Protein AF-A0A0C2FIS7-F1 (afdb_monomer_lite)

Secondary structure (DSSP, 8-state):
---HHHHTS-HHHHHHHHHHHHHHHHHHH---TTT-B---GGGHHHHHHH-TT--BEEEEEEEETTTTEEEEEEEESS---TTT-BSS-BSPPPSSGGG--SSSSEEEETTTTEEEE--SS---SSPPPPPPPP---------SSS-HHHHHHHHHHHHHHHHHHHTT-SBPTTSSSBPPPBSS-BPPB-

Sequence (190 aa):
YVTQATVTLPKGAQLGNAMQQWYQPVTKYGLNTTDTHFTDPRLQSFANIAHYKTTAVGCHYAKCRPPDVVVIGCAYNNPYDSAKRLIYPRGYPCTTDADCTIFSPSTCNRALQLCVTTAQNPVNPNPPNPPAPPVQGGTMCQNTEMTDATRKKVRAMHNWRRSQLALGNIKNGLNNYNCPKAANMYKMNT

Structure (mmCIF, N/CA/C/O backbone):
data_AF-A0A0C2FIS7-F1
#
_entry.id   AF-A0A0C2FIS7-F1
#
loop_
_atom_site.group_PDB
_atom_site.id
_atom_site.type_symbol
_atom_site.label_atom_id
_atom_site.label_alt_id
_atom_site.label_comp_id
_atom_site.label_asym_id
_atom_site.label_entity_id
_atom_site.label_seq_id
_atom_site.pdbx_PDB_ins_code
_atom_site.Cartn_x
_atom_site.Cartn_y
_atom_site.Cartn_z
_atom_site.occupancy
_atom_site.B_iso_or_equiv
_atom_site.auth_seq_id
_atom_site.auth_comp_id
_atom_site.auth_asym_id
_atom_site.auth_atom_id
_atom_site.pdbx_PDB_model_num
ATOM 1 N N . TYR A 1 1 ? -8.076 8.442 17.400 1.00 56.81 1 TYR A N 1
ATOM 2 C CA . TYR A 1 1 ? -9.206 8.914 16.566 1.00 56.81 1 TYR A CA 1
ATOM 3 C C . TYR A 1 1 ? -10.075 9.815 17.425 1.00 56.81 1 TYR A C 1
ATOM 5 O O . TYR A 1 1 ? -10.308 9.440 18.564 1.00 56.81 1 TYR A O 1
ATOM 13 N N . VAL A 1 2 ? -10.452 11.011 16.953 1.00 54.72 2 VAL A N 1
ATOM 14 C CA . VAL A 1 2 ? -10.839 12.119 17.863 1.00 54.72 2 VAL A CA 1
ATOM 15 C C . VAL A 1 2 ? -12.308 12.552 17.754 1.00 54.72 2 VAL A C 1
ATOM 17 O O . VAL A 1 2 ? -12.748 13.357 18.563 1.00 54.72 2 VAL A O 1
ATOM 20 N N . THR A 1 3 ? -13.105 12.035 16.807 1.00 63.75 3 THR A N 1
ATOM 21 C CA . THR A 1 3 ? -14.537 12.393 16.748 1.00 63.75 3 THR A CA 1
ATOM 22 C C . THR A 1 3 ? -15.408 11.276 17.304 1.00 63.75 3 THR A C 1
ATOM 24 O O . THR A 1 3 ? -15.258 10.109 16.940 1.00 63.75 3 THR A O 1
ATOM 27 N N . GLN A 1 4 ? -16.372 11.634 18.152 1.00 62.88 4 GLN A N 1
ATOM 28 C CA . GLN A 1 4 ? -17.343 10.696 18.726 1.00 62.88 4 GLN A CA 1
ATOM 29 C C . GLN A 1 4 ? -18.102 9.922 17.629 1.00 62.88 4 GLN A C 1
ATOM 31 O O . GLN A 1 4 ? -18.365 8.731 17.771 1.00 62.88 4 GLN A O 1
ATOM 36 N N . ALA A 1 5 ? -18.315 10.558 16.469 1.00 69.31 5 ALA A N 1
ATOM 37 C CA . ALA A 1 5 ? -18.902 9.948 15.275 1.00 69.31 5 ALA A CA 1
ATOM 38 C C . ALA A 1 5 ? -18.053 8.82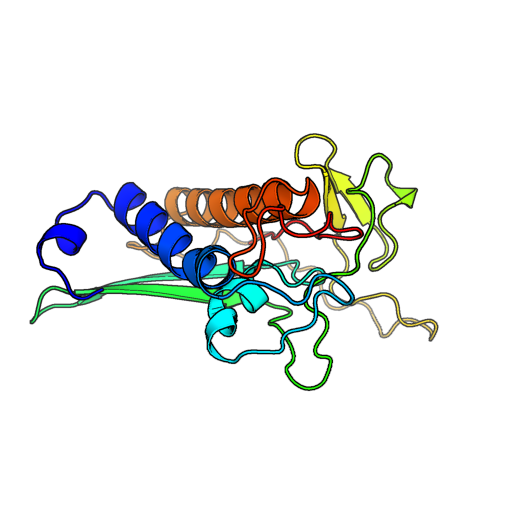7 14.638 1.00 69.31 5 ALA A C 1
ATOM 40 O O . ALA A 1 5 ? -18.613 7.931 14.015 1.00 69.31 5 ALA A O 1
ATOM 41 N N . THR A 1 6 ? -16.718 8.832 14.769 1.00 72.62 6 THR A N 1
ATOM 42 C CA . THR A 1 6 ? -15.882 7.717 14.268 1.00 72.62 6 THR A CA 1
ATOM 43 C C . THR A 1 6 ? -15.784 6.563 15.264 1.00 72.62 6 THR A C 1
ATOM 45 O O . THR A 1 6 ? -15.591 5.415 14.860 1.00 72.62 6 THR A O 1
ATOM 48 N N . VAL A 1 7 ? -15.943 6.833 16.560 1.00 79.88 7 VAL A N 1
ATOM 49 C CA . VAL A 1 7 ? -15.822 5.830 17.632 1.00 79.88 7 VAL A CA 1
ATOM 50 C C . VAL A 1 7 ? -17.007 4.859 17.659 1.00 79.88 7 VAL A C 1
ATOM 52 O O . VAL A 1 7 ? -16.829 3.686 17.989 1.00 79.88 7 VAL A O 1
ATOM 55 N N . THR A 1 8 ? -18.189 5.304 17.235 1.00 84.25 8 THR A N 1
ATOM 56 C CA . THR A 1 8 ? -19.410 4.481 17.172 1.00 84.25 8 THR A CA 1
ATOM 57 C C . THR A 1 8 ? -19.500 3.600 15.923 1.00 84.25 8 THR A C 1
ATOM 59 O O . THR A 1 8 ? -20.329 2.692 15.871 1.00 84.25 8 THR A O 1
ATOM 62 N N . LEU A 1 9 ? -18.644 3.820 14.919 1.00 88.12 9 LEU A N 1
ATOM 63 C CA . LEU A 1 9 ? -18.641 3.023 13.691 1.00 88.12 9 LEU A CA 1
ATOM 64 C C . LEU A 1 9 ? -18.294 1.544 13.960 1.00 88.12 9 LEU A C 1
ATOM 66 O O . LEU A 1 9 ? -17.461 1.244 14.821 1.00 88.12 9 LEU A O 1
ATOM 70 N N . PRO A 1 10 ? -18.816 0.600 13.152 1.00 91.19 10 PRO A N 1
ATOM 71 C CA . PRO A 1 10 ? -18.345 -0.780 13.176 1.00 91.19 10 PRO A CA 1
ATOM 72 C C . PRO A 1 10 ? -16.825 -0.850 12.962 1.00 91.19 10 PRO A C 1
ATOM 74 O O . PRO A 1 10 ? -16.282 -0.131 12.121 1.00 91.19 10 PRO A O 1
ATOM 77 N N . LYS A 1 11 ? -16.131 -1.768 13.652 1.00 89.38 11 LYS A N 1
ATOM 78 C CA . LYS A 1 11 ? -14.658 -1.927 13.587 1.00 89.38 11 LYS A CA 1
ATOM 79 C C . LYS A 1 11 ? -14.123 -1.937 12.150 1.00 89.38 11 LYS A C 1
ATOM 81 O O . LYS A 1 11 ? -13.143 -1.270 11.839 1.00 89.38 11 LYS A O 1
ATOM 86 N N . GLY A 1 12 ? -14.806 -2.630 11.236 1.00 90.81 12 GLY A N 1
ATOM 87 C CA . GLY A 1 12 ? -14.439 -2.653 9.818 1.00 90.81 12 GLY A CA 1
ATOM 88 C C . GLY A 1 12 ? -14.445 -1.275 9.141 1.00 90.81 12 GLY A C 1
ATOM 89 O O . GLY A 1 12 ? -13.553 -0.999 8.343 1.00 90.81 12 GLY A O 1
ATOM 90 N N . ALA A 1 13 ? -15.412 -0.418 9.469 1.00 91.88 13 ALA A N 1
ATOM 91 C CA . ALA A 1 13 ? -15.494 0.949 8.961 1.00 91.88 13 ALA A CA 1
ATOM 92 C C . ALA A 1 13 ? -14.437 1.857 9.606 1.00 91.88 13 ALA A C 1
ATOM 94 O O . ALA A 1 13 ? -13.848 2.682 8.915 1.00 91.88 13 ALA A O 1
ATOM 95 N N . GLN A 1 14 ? -14.115 1.652 10.886 1.00 92.75 14 GLN A N 1
ATOM 96 C CA . GLN A 1 14 ? -13.022 2.367 11.559 1.00 92.75 14 GLN A CA 1
ATOM 97 C C . GLN A 1 14 ? -11.671 2.078 10.908 1.00 92.75 14 GLN A C 1
ATOM 99 O O . GLN A 1 14 ? -10.921 3.004 10.609 1.00 92.75 14 GLN A O 1
ATOM 104 N N . LEU A 1 15 ? -11.391 0.808 10.606 1.00 93.38 15 LEU A N 1
ATOM 105 C CA . LEU A 1 15 ? -10.191 0.419 9.865 1.00 93.38 15 LEU A CA 1
ATOM 106 C C . LEU A 1 15 ? -10.183 1.004 8.443 1.00 93.38 15 LEU A C 1
ATOM 108 O O . LEU A 1 15 ? -9.149 1.459 7.965 1.00 93.38 15 LEU A O 1
ATOM 112 N N . GLY A 1 16 ? -11.333 1.030 7.763 1.00 93.62 16 GLY A N 1
ATOM 113 C CA . GLY A 1 16 ? -11.454 1.668 6.450 1.00 93.62 16 GLY A CA 1
ATOM 114 C C . GLY A 1 16 ? -11.193 3.176 6.497 1.00 93.62 16 GLY A C 1
ATOM 115 O O . GLY A 1 16 ? -10.560 3.724 5.594 1.00 93.62 16 GLY A O 1
ATOM 116 N N . ASN A 1 17 ? -11.640 3.850 7.556 1.00 93.00 17 ASN A N 1
ATOM 117 C CA . ASN A 1 17 ? -11.401 5.274 7.780 1.00 93.00 17 ASN A CA 1
ATOM 118 C C . ASN A 1 17 ? -9.917 5.539 8.095 1.00 93.00 17 ASN A C 1
ATOM 120 O O . ASN A 1 17 ? -9.309 6.421 7.494 1.00 93.00 17 ASN A O 1
ATOM 124 N N . ALA A 1 18 ? -9.302 4.700 8.935 1.00 93.88 18 ALA A N 1
ATOM 125 C CA . ALA A 1 18 ? -7.866 4.711 9.213 1.00 93.88 18 ALA A CA 1
ATOM 126 C C . ALA A 1 18 ? -7.026 4.649 7.933 1.00 93.88 18 ALA A C 1
ATOM 128 O O . ALA A 1 18 ? -6.187 5.514 7.691 1.00 93.88 18 ALA A O 1
ATOM 129 N N . MET A 1 19 ? -7.315 3.670 7.073 1.00 95.19 19 MET A N 1
ATOM 130 C CA . MET A 1 19 ? -6.610 3.488 5.805 1.00 95.19 19 MET A CA 1
ATOM 131 C C . MET A 1 19 ? -6.757 4.684 4.866 1.00 95.19 19 MET A C 1
ATOM 133 O O . MET A 1 19 ? -5.812 5.018 4.155 1.00 95.19 19 MET A O 1
ATOM 137 N N . GLN A 1 20 ? -7.928 5.327 4.841 1.00 94.19 20 GLN A N 1
ATOM 138 C CA . GLN A 1 20 ? -8.139 6.549 4.064 1.00 94.19 20 GLN A CA 1
ATOM 139 C C . GLN A 1 20 ? -7.301 7.705 4.607 1.00 94.19 20 GLN A C 1
ATOM 141 O O . GLN A 1 20 ? -6.599 8.344 3.829 1.00 94.19 20 GLN A O 1
ATOM 146 N N . GLN A 1 21 ? -7.310 7.927 5.923 1.00 94.06 21 GLN A N 1
ATOM 147 C CA . GLN A 1 21 ? -6.527 8.986 6.562 1.00 94.06 21 GLN A CA 1
ATOM 148 C C . GLN A 1 21 ? -5.024 8.800 6.340 1.00 94.06 21 GLN A C 1
ATOM 150 O O . GLN A 1 21 ? -4.337 9.754 5.994 1.00 94.06 21 GLN A O 1
ATOM 155 N N . TRP A 1 22 ? -4.504 7.575 6.458 1.00 95.88 22 TRP A N 1
ATOM 156 C CA . TRP A 1 22 ? -3.080 7.316 6.232 1.00 95.88 22 TRP A CA 1
ATOM 157 C C . TRP A 1 22 ? -2.649 7.500 4.774 1.00 95.88 22 TRP A C 1
ATOM 159 O O . TRP A 1 22 ? -1.493 7.849 4.535 1.00 95.88 22 TRP A O 1
ATOM 169 N N . TYR A 1 23 ? -3.556 7.307 3.809 1.00 95.06 23 TYR A N 1
ATOM 170 C CA . TYR A 1 23 ? -3.293 7.578 2.390 1.00 95.06 23 TYR A CA 1
ATOM 171 C C . TYR A 1 23 ? -3.514 9.040 2.001 1.00 95.06 23 TYR A C 1
ATOM 173 O O . TYR A 1 23 ? -2.879 9.516 1.064 1.00 95.06 23 TYR A O 1
ATOM 181 N N . GLN A 1 24 ? -4.385 9.762 2.708 1.00 95.75 24 GLN A N 1
ATOM 182 C CA . GLN A 1 24 ? -4.795 11.125 2.372 1.00 95.75 24 GLN A CA 1
ATOM 183 C C . GLN A 1 24 ? -3.630 12.086 2.071 1.00 95.75 24 GLN A C 1
ATOM 185 O O . GLN A 1 24 ? -3.775 12.868 1.125 1.00 95.75 24 GLN A O 1
ATOM 190 N N . PRO A 1 25 ? -2.472 12.042 2.769 1.00 96.19 25 PRO A N 1
ATOM 191 C CA . PRO A 1 25 ? -1.368 12.945 2.472 1.00 96.19 25 PRO A CA 1
ATOM 192 C C . PRO A 1 25 ? -0.929 12.949 1.010 1.00 96.19 25 PRO A C 1
ATOM 194 O O . PRO A 1 25 ? -0.710 14.025 0.464 1.00 96.19 25 PRO A O 1
ATOM 197 N N . VAL A 1 26 ? -0.885 11.793 0.337 1.00 96.19 26 VAL A N 1
ATOM 198 C CA . VAL A 1 26 ? -0.473 11.736 -1.076 1.00 96.19 26 VAL A CA 1
ATOM 199 C C . VAL A 1 26 ? -1.477 12.431 -1.992 1.00 96.19 26 VAL A C 1
ATOM 201 O O . VAL A 1 26 ? -1.100 13.089 -2.954 1.00 96.19 26 VAL A O 1
ATOM 204 N N . THR A 1 27 ? -2.763 12.351 -1.658 1.00 96.00 27 THR A N 1
ATOM 205 C CA . THR A 1 27 ? -3.836 12.980 -2.441 1.00 96.00 27 THR A CA 1
ATOM 206 C C . THR A 1 27 ? -3.982 14.476 -2.168 1.00 96.00 27 THR A C 1
ATOM 208 O O . THR A 1 27 ? -4.581 15.179 -2.975 1.00 96.00 27 THR A O 1
ATOM 211 N N . LYS A 1 28 ? -3.448 14.960 -1.037 1.00 96.00 28 LYS A N 1
ATOM 212 C CA . LYS A 1 28 ? -3.538 16.361 -0.602 1.00 96.00 28 LYS A CA 1
ATOM 213 C C . LYS A 1 28 ? -2.270 17.156 -0.907 1.00 96.00 28 LYS A C 1
ATOM 215 O O . LYS A 1 28 ? -2.366 18.275 -1.385 1.00 96.00 28 LYS A O 1
ATOM 220 N N . TYR A 1 29 ? -1.107 16.590 -0.597 1.00 94.75 29 TYR A N 1
ATOM 221 C CA . TYR A 1 29 ? 0.195 17.253 -0.714 1.00 94.75 29 TYR A CA 1
ATOM 222 C C . TYR A 1 29 ? 1.037 16.727 -1.867 1.00 94.75 29 TYR A C 1
ATOM 224 O O . TYR A 1 29 ? 1.994 17.394 -2.226 1.00 94.75 29 TYR A O 1
ATOM 232 N N . GLY A 1 30 ? 0.688 15.561 -2.421 1.00 92.88 30 GLY A N 1
ATOM 233 C CA . GLY A 1 30 ? 1.328 14.980 -3.597 1.00 92.88 30 GLY A CA 1
ATOM 234 C C . GLY A 1 30 ? 2.741 14.439 -3.410 1.00 92.88 30 GLY A C 1
ATOM 235 O O . GLY A 1 30 ? 3.354 14.560 -2.357 1.00 92.88 30 GLY A O 1
ATOM 236 N N . LEU A 1 31 ? 3.238 13.798 -4.469 1.00 90.69 31 LEU A N 1
ATOM 237 C CA . LEU A 1 31 ? 4.628 13.353 -4.606 1.00 90.69 31 LEU A CA 1
ATOM 238 C C . LEU A 1 31 ? 5.301 14.120 -5.728 1.00 90.69 31 LEU A C 1
ATOM 240 O O . LEU A 1 31 ? 4.676 14.343 -6.773 1.00 90.69 31 LEU A O 1
ATOM 244 N N . ASN A 1 32 ? 6.593 14.403 -5.564 1.00 83.75 32 ASN A N 1
ATOM 245 C CA . ASN A 1 32 ? 7.421 14.718 -6.716 1.00 83.75 32 ASN A CA 1
ATOM 246 C C . ASN A 1 32 ? 7.366 13.527 -7.684 1.00 83.75 32 ASN A C 1
ATOM 248 O O . ASN A 1 32 ? 7.739 12.400 -7.351 1.00 83.75 32 ASN A O 1
ATOM 252 N N . THR A 1 33 ? 6.828 13.766 -8.877 1.00 75.69 33 THR A N 1
ATOM 253 C CA . THR A 1 33 ? 6.599 12.707 -9.857 1.00 75.69 33 THR A CA 1
ATOM 254 C C . THR A 1 33 ? 7.881 12.233 -10.505 1.00 75.69 33 THR A C 1
ATOM 256 O O . THR A 1 33 ? 7.889 11.113 -10.997 1.00 75.69 33 THR A O 1
ATOM 259 N N . THR A 1 34 ? 8.941 13.045 -10.527 1.00 77.25 34 THR A N 1
ATOM 260 C CA . THR A 1 34 ? 10.193 12.716 -11.216 1.00 77.25 34 THR A CA 1
ATOM 261 C C . THR A 1 34 ? 10.868 11.521 -10.564 1.00 77.25 34 THR A C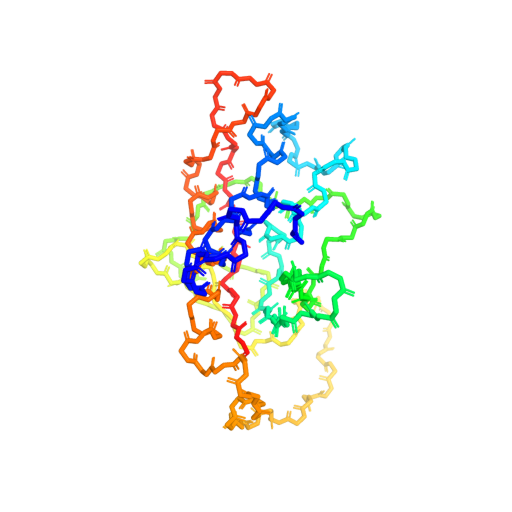 1
ATOM 263 O O . THR A 1 34 ? 11.211 10.569 -11.262 1.00 77.25 34 THR A O 1
ATOM 266 N N . ASP A 1 35 ? 10.961 11.526 -9.237 1.00 79.88 35 ASP A N 1
ATOM 267 C CA . ASP A 1 35 ? 11.787 10.589 -8.487 1.00 79.88 35 ASP A CA 1
ATOM 268 C C . ASP A 1 35 ? 10.989 9.760 -7.462 1.00 79.88 35 ASP A C 1
ATOM 270 O O . ASP A 1 35 ? 11.510 8.772 -6.952 1.00 79.88 35 ASP A O 1
ATOM 274 N N . THR A 1 36 ? 9.723 10.096 -7.172 1.00 90.06 36 THR A N 1
ATOM 275 C CA . THR A 1 36 ? 8.871 9.421 -6.166 1.00 90.06 36 THR A CA 1
ATOM 276 C C . THR A 1 36 ? 9.524 9.322 -4.781 1.00 90.06 36 THR A C 1
ATOM 278 O O . THR A 1 36 ? 9.233 8.417 -3.989 1.00 90.06 36 THR A O 1
ATOM 281 N N . HIS A 1 37 ? 10.422 10.263 -4.485 1.00 89.75 37 HIS A N 1
ATOM 282 C CA . HIS A 1 37 ? 11.069 10.356 -3.192 1.00 89.75 37 HIS A CA 1
ATOM 283 C C . HIS A 1 37 ? 10.148 11.041 -2.183 1.00 89.75 37 HIS A C 1
ATOM 285 O O . HIS A 1 37 ? 9.268 11.842 -2.497 1.00 89.75 37 HIS A O 1
ATOM 291 N N . PHE A 1 38 ? 10.373 10.722 -0.924 1.00 88.88 38 PHE A N 1
ATOM 292 C CA . PHE A 1 38 ? 9.805 11.406 0.210 1.00 88.88 38 PHE A CA 1
ATOM 293 C C . PHE A 1 38 ? 10.497 12.756 0.379 1.00 88.88 38 PHE A C 1
ATOM 295 O O . PHE A 1 38 ? 11.664 12.859 0.765 1.00 88.88 38 PHE A O 1
ATOM 302 N N . THR A 1 39 ? 9.756 13.804 0.059 1.00 86.56 39 THR A N 1
ATOM 303 C CA . THR A 1 39 ? 10.225 15.191 0.108 1.00 86.56 39 THR A CA 1
ATOM 304 C C . THR A 1 39 ? 9.525 16.007 1.188 1.00 86.56 39 THR A C 1
ATOM 306 O O . THR A 1 39 ? 9.913 17.143 1.432 1.00 86.56 39 THR A O 1
ATOM 309 N N . ASP A 1 40 ? 8.499 15.445 1.828 1.00 90.25 40 ASP A N 1
ATOM 310 C CA . ASP A 1 40 ? 7.608 16.151 2.742 1.00 90.25 40 ASP A CA 1
ATOM 311 C C . ASP A 1 40 ? 7.258 15.257 3.948 1.00 90.25 40 ASP A C 1
ATOM 313 O O . ASP A 1 40 ? 6.660 14.192 3.756 1.00 90.25 40 ASP A O 1
ATOM 317 N N . PRO A 1 41 ? 7.572 15.681 5.189 1.00 91.12 41 PRO A N 1
ATOM 318 C CA . PRO A 1 41 ? 7.248 14.945 6.412 1.00 91.12 41 PRO A CA 1
ATOM 319 C C . PRO A 1 41 ? 5.778 14.529 6.532 1.00 91.12 41 PRO A C 1
ATOM 321 O O . PRO A 1 41 ? 5.464 13.483 7.100 1.00 91.12 41 PRO A O 1
ATOM 324 N N . ARG A 1 42 ? 4.855 15.304 5.952 1.00 93.00 42 ARG A N 1
ATOM 325 C CA . ARG A 1 42 ? 3.412 15.028 5.992 1.00 93.00 42 ARG A CA 1
ATOM 326 C C . ARG A 1 42 ? 3.040 13.742 5.256 1.00 93.00 42 ARG A C 1
ATOM 328 O O . ARG A 1 42 ? 1.973 13.192 5.507 1.00 93.00 42 ARG A O 1
ATOM 335 N N . LEU A 1 43 ? 3.908 13.238 4.380 1.00 93.19 43 LEU A N 1
ATOM 336 C CA . LEU A 1 43 ? 3.699 12.010 3.613 1.00 93.19 43 LEU A CA 1
ATOM 337 C C . LEU A 1 43 ? 4.045 10.734 4.389 1.00 93.19 43 LEU A C 1
ATOM 339 O O . LEU A 1 43 ? 3.928 9.651 3.823 1.00 93.19 43 LEU A O 1
ATOM 343 N N . GLN A 1 44 ? 4.484 10.815 5.649 1.00 92.94 44 GLN A N 1
ATOM 344 C CA . GLN A 1 44 ? 5.099 9.680 6.350 1.00 92.94 44 GLN A CA 1
ATOM 345 C C . GLN A 1 44 ? 4.179 8.458 6.441 1.00 92.94 44 GLN A C 1
ATOM 347 O O . GLN A 1 44 ? 4.613 7.331 6.197 1.00 92.94 44 GLN A O 1
ATOM 352 N N . SER A 1 45 ? 2.893 8.669 6.731 1.00 94.81 45 SER A N 1
ATOM 353 C CA . SER A 1 45 ? 1.910 7.582 6.787 1.00 94.81 45 SER A CA 1
ATOM 354 C C . SER A 1 45 ? 1.740 6.892 5.432 1.00 94.81 45 SER A C 1
ATOM 356 O O . SER A 1 45 ? 1.696 5.665 5.370 1.00 94.81 45 SER A O 1
ATOM 358 N N . PHE A 1 46 ? 1.711 7.669 4.346 1.00 96.06 46 PHE A N 1
ATOM 359 C CA . PHE A 1 46 ? 1.651 7.143 2.987 1.00 96.06 46 PHE A CA 1
ATOM 360 C C . PHE A 1 46 ? 2.941 6.399 2.637 1.00 96.06 46 PHE A C 1
ATOM 362 O O . PHE A 1 46 ? 2.873 5.274 2.152 1.00 96.06 46 PHE A O 1
ATOM 369 N N . ALA A 1 47 ? 4.103 6.990 2.923 1.00 95.56 47 ALA A N 1
ATOM 370 C CA . ALA A 1 47 ? 5.406 6.417 2.611 1.00 95.56 47 ALA A CA 1
ATOM 371 C C . ALA A 1 47 ? 5.593 5.047 3.271 1.00 95.56 47 ALA A C 1
ATOM 373 O O . ALA A 1 47 ? 6.019 4.108 2.609 1.00 95.56 47 ALA A O 1
ATOM 374 N N . ASN A 1 48 ? 5.180 4.890 4.531 1.00 95.25 48 ASN A N 1
ATOM 375 C CA . ASN A 1 48 ? 5.229 3.603 5.224 1.00 95.25 48 ASN A CA 1
ATOM 376 C C . ASN A 1 48 ? 4.360 2.524 4.555 1.00 95.25 48 ASN A C 1
ATOM 378 O O . ASN A 1 48 ? 4.804 1.384 4.409 1.00 95.25 48 ASN A O 1
ATOM 382 N N . ILE A 1 49 ? 3.149 2.870 4.100 1.00 96.69 49 ILE A N 1
ATOM 383 C CA . ILE A 1 49 ? 2.284 1.906 3.402 1.00 96.69 49 ILE A CA 1
ATOM 384 C C . ILE A 1 49 ? 2.773 1.640 1.974 1.00 96.69 49 ILE A C 1
ATOM 386 O O . ILE A 1 49 ? 2.632 0.525 1.478 1.00 96.69 49 ILE A O 1
ATOM 390 N N . ALA A 1 50 ? 3.333 2.643 1.301 1.00 96.88 50 ALA A N 1
ATOM 391 C CA . ALA A 1 50 ? 3.753 2.589 -0.095 1.00 96.88 50 ALA A CA 1
ATOM 392 C C . ALA A 1 50 ? 5.188 2.080 -0.292 1.00 96.88 50 ALA A C 1
ATOM 394 O O . ALA A 1 50 ? 5.582 1.841 -1.429 1.00 96.88 50 ALA A O 1
ATOM 395 N N . HIS A 1 51 ? 5.971 1.899 0.775 1.00 96.19 51 HIS A N 1
ATOM 396 C CA . HIS A 1 51 ? 7.377 1.541 0.638 1.00 96.19 51 HIS A CA 1
ATOM 397 C C . HIS A 1 51 ? 7.545 0.179 -0.054 1.00 96.19 51 HIS A C 1
ATOM 399 O O . HIS A 1 51 ? 7.044 -0.851 0.411 1.00 96.19 51 HIS A O 1
ATOM 405 N N . TYR A 1 52 ? 8.210 0.167 -1.209 1.00 95.19 52 TYR A N 1
ATOM 406 C CA . TYR A 1 52 ? 8.203 -0.978 -2.129 1.00 95.19 52 TYR A CA 1
ATOM 407 C C . TYR A 1 52 ? 8.775 -2.267 -1.523 1.00 95.19 52 TYR A C 1
ATOM 409 O O . TYR A 1 52 ? 8.257 -3.346 -1.803 1.00 95.19 52 TYR A O 1
ATOM 417 N N . LYS A 1 53 ? 9.762 -2.149 -0.625 1.00 93.69 53 LYS A N 1
ATOM 418 C CA . LYS A 1 53 ? 10.427 -3.268 0.069 1.00 93.69 53 LYS A CA 1
ATOM 419 C C . LYS A 1 53 ? 9.657 -3.836 1.261 1.00 93.69 53 LYS A C 1
ATOM 421 O O . LYS A 1 53 ? 10.077 -4.841 1.826 1.00 93.69 53 LYS A O 1
ATOM 426 N N . THR A 1 54 ? 8.556 -3.215 1.674 1.00 93.88 54 THR A N 1
ATOM 427 C CA . THR A 1 54 ? 7.768 -3.715 2.805 1.00 93.88 54 THR A CA 1
ATOM 428 C C . THR A 1 54 ? 7.050 -5.008 2.444 1.00 93.88 54 THR A C 1
ATOM 430 O O . THR A 1 54 ? 6.201 -5.025 1.552 1.00 93.88 54 THR A O 1
ATOM 433 N N . THR A 1 55 ? 7.364 -6.081 3.170 1.00 94.31 55 THR A N 1
ATOM 434 C CA . THR A 1 55 ? 6.831 -7.434 2.941 1.00 94.31 55 THR A CA 1
ATOM 435 C C . THR A 1 55 ? 6.000 -7.952 4.110 1.00 94.31 55 THR A C 1
ATOM 437 O O . THR A 1 55 ? 5.329 -8.970 3.961 1.00 94.31 55 THR A O 1
ATOM 440 N N . ALA A 1 56 ? 5.960 -7.248 5.245 1.00 92.50 56 ALA A N 1
ATOM 441 C CA . ALA A 1 56 ? 5.105 -7.595 6.376 1.00 92.50 56 ALA A CA 1
ATOM 442 C C . ALA A 1 56 ? 4.488 -6.360 7.043 1.00 92.50 56 ALA A C 1
ATOM 444 O O . ALA A 1 56 ? 5.113 -5.297 7.120 1.00 92.50 56 ALA A O 1
ATOM 445 N N . VAL A 1 57 ? 3.257 -6.523 7.533 1.00 93.19 57 VAL A N 1
ATOM 446 C CA . VAL A 1 57 ? 2.524 -5.518 8.309 1.00 93.19 57 VAL A CA 1
ATOM 447 C C . VAL A 1 57 ? 1.867 -6.158 9.529 1.00 93.19 57 VAL A C 1
ATOM 449 O O . VAL A 1 57 ? 1.145 -7.149 9.420 1.00 93.19 57 VAL A O 1
ATOM 452 N N . GLY A 1 58 ? 2.080 -5.553 10.695 1.00 91.50 58 GLY A N 1
ATOM 453 C CA . GLY A 1 58 ? 1.427 -5.920 11.948 1.00 91.50 58 GLY A CA 1
ATOM 454 C C . GLY A 1 58 ? 0.642 -4.735 12.488 1.00 91.50 58 GLY A C 1
ATOM 455 O O . GLY A 1 58 ? 1.182 -3.639 12.576 1.00 91.50 58 GLY A O 1
ATOM 456 N N . CYS A 1 59 ? -0.625 -4.932 12.850 1.00 91.94 59 CYS A N 1
ATOM 457 C CA . CYS A 1 59 ? -1.466 -3.848 13.355 1.00 91.94 59 CYS A CA 1
ATOM 458 C C . CYS A 1 59 ? -2.040 -4.156 14.736 1.00 91.94 59 CYS A C 1
ATOM 460 O O . CYS A 1 59 ? -2.273 -5.313 15.094 1.00 91.94 59 CYS A O 1
ATOM 462 N N . HIS A 1 60 ? -2.321 -3.089 15.473 1.00 90.81 60 HIS A N 1
ATOM 463 C CA . HIS A 1 60 ? -2.975 -3.080 16.768 1.00 90.81 60 HIS A CA 1
ATOM 464 C C . HIS A 1 60 ? -4.267 -2.257 16.700 1.00 90.81 60 HIS A C 1
ATOM 466 O O . HIS A 1 60 ? -4.365 -1.294 15.936 1.00 90.81 60 HIS A O 1
ATOM 472 N N . TYR A 1 61 ? -5.258 -2.657 17.491 1.00 90.50 61 TYR A N 1
ATOM 473 C CA . TYR A 1 61 ? -6.533 -1.968 17.649 1.00 90.50 61 TYR A CA 1
ATOM 474 C C . TYR A 1 61 ? -6.888 -1.979 19.132 1.00 90.50 61 TYR A C 1
ATOM 476 O O . TYR A 1 61 ? -6.910 -3.048 19.740 1.00 90.50 61 TYR A O 1
ATOM 484 N N . ALA A 1 62 ? -7.209 -0.811 19.679 1.00 88.12 62 ALA A N 1
ATOM 485 C CA . ALA A 1 62 ? -7.685 -0.660 21.045 1.00 88.12 62 ALA A CA 1
ATOM 486 C C . ALA A 1 62 ? -8.848 0.334 21.109 1.00 88.12 62 ALA A C 1
ATOM 488 O O . ALA A 1 62 ? -8.865 1.340 20.395 1.00 88.12 62 ALA A O 1
ATOM 489 N N . LYS A 1 63 ? -9.804 0.051 21.998 1.00 85.94 63 LYS A N 1
ATOM 490 C CA . LYS A 1 63 ? -10.786 1.020 22.494 1.00 85.94 63 LYS A CA 1
ATOM 491 C C . LYS A 1 63 ? -10.337 1.450 23.886 1.00 85.94 63 LYS A C 1
ATOM 493 O O . LYS A 1 63 ? -10.260 0.608 24.775 1.00 85.94 63 LYS A O 1
ATOM 498 N N . CYS A 1 64 ? -10.044 2.728 24.070 1.00 84.12 64 CYS A N 1
ATOM 499 C CA . CYS A 1 64 ? -9.647 3.289 25.358 1.00 84.12 64 CYS A CA 1
ATOM 500 C C . CYS A 1 64 ? -10.825 4.062 25.961 1.00 84.12 64 CYS A C 1
ATOM 502 O O . CYS A 1 64 ? -11.589 4.676 25.216 1.00 84.12 64 CYS A O 1
ATOM 504 N N . ARG A 1 65 ? -10.959 4.033 27.292 1.00 81.06 65 ARG A N 1
ATOM 505 C CA . ARG A 1 65 ? -11.981 4.765 28.056 1.00 81.06 65 ARG A CA 1
ATOM 506 C C . ARG A 1 65 ? -11.367 5.376 29.325 1.00 81.06 65 ARG A C 1
ATOM 508 O O . ARG A 1 65 ? -10.552 4.684 29.934 1.00 81.06 65 ARG A O 1
ATOM 515 N N . PRO A 1 66 ? -11.852 6.530 29.828 1.00 77.50 66 PRO A N 1
ATOM 516 C CA . PRO A 1 66 ? -12.354 7.725 29.134 1.00 77.50 66 PRO A CA 1
ATOM 517 C C . PRO A 1 66 ? -11.218 8.722 28.775 1.00 77.50 66 PRO A C 1
ATOM 519 O O . PRO A 1 66 ? -10.223 8.774 29.498 1.00 77.50 66 PRO A O 1
ATOM 522 N N . PRO A 1 67 ? -11.371 9.558 27.720 1.00 69.94 67 PRO A N 1
ATOM 523 C CA . PRO A 1 67 ? -12.514 9.605 26.803 1.00 69.94 67 PRO A CA 1
ATOM 524 C C . PRO A 1 67 ? -12.547 8.388 25.870 1.00 69.94 67 PRO A C 1
ATOM 526 O O . PRO A 1 67 ? -11.514 7.768 25.621 1.00 69.94 67 PRO A O 1
ATOM 529 N N . ASP A 1 68 ? -13.738 8.046 25.367 1.00 81.75 68 ASP A N 1
ATOM 530 C CA . ASP A 1 68 ? -13.920 6.961 24.398 1.00 81.75 68 ASP A CA 1
ATOM 531 C C . ASP A 1 68 ? -13.139 7.284 23.117 1.00 81.75 68 ASP A C 1
ATOM 533 O O . ASP A 1 68 ? -13.567 8.085 22.284 1.00 81.75 68 ASP A O 1
ATOM 537 N N . VAL A 1 69 ? -11.977 6.657 22.954 1.00 84.62 69 VAL A N 1
ATOM 538 C CA . VAL A 1 69 ? -11.139 6.797 21.764 1.00 84.62 69 VAL A CA 1
ATOM 539 C C . VAL A 1 69 ? -10.814 5.432 21.198 1.00 84.62 69 VAL A C 1
ATOM 541 O O . VAL A 1 69 ? -10.532 4.473 21.911 1.00 84.62 69 VAL A O 1
ATOM 544 N N . VAL A 1 70 ? -10.818 5.348 19.874 1.00 88.12 70 VAL A N 1
ATOM 545 C CA . VAL A 1 70 ? -10.214 4.217 19.174 1.00 88.12 70 VAL A CA 1
ATOM 546 C C . VAL A 1 70 ? -8.769 4.586 18.870 1.00 88.12 70 VAL A C 1
ATOM 548 O O . VAL A 1 70 ? -8.480 5.742 18.533 1.00 88.12 70 VAL A O 1
ATOM 551 N N . VAL A 1 71 ? -7.867 3.617 18.980 1.00 88.50 71 VAL A N 1
ATOM 552 C CA . VAL A 1 71 ? -6.469 3.704 18.556 1.00 88.50 71 VAL A CA 1
ATOM 553 C C . VAL A 1 71 ? -6.197 2.547 17.607 1.00 88.50 71 VAL A C 1
ATOM 555 O O . VAL A 1 71 ? -6.468 1.391 17.923 1.00 88.50 71 VAL A O 1
ATOM 558 N N . ILE A 1 72 ? -5.684 2.874 16.424 1.00 91.88 72 ILE A N 1
ATOM 559 C CA . ILE A 1 72 ? -5.297 1.908 15.397 1.00 91.88 72 ILE A CA 1
ATOM 560 C C . ILE A 1 72 ? -3.885 2.288 14.982 1.00 91.88 72 ILE A C 1
ATOM 562 O O . ILE A 1 72 ? -3.646 3.432 14.598 1.00 91.88 72 ILE A O 1
ATOM 566 N N . GLY A 1 73 ? -2.961 1.344 15.081 1.00 92.00 73 GLY A N 1
ATOM 567 C CA . GLY A 1 73 ? -1.567 1.538 14.697 1.00 92.00 73 GLY A CA 1
ATOM 568 C C . GLY A 1 73 ? -1.077 0.347 13.898 1.00 92.00 73 GLY A C 1
ATOM 569 O O . GLY A 1 73 ? -1.481 -0.779 14.177 1.00 92.00 73 GLY A O 1
ATOM 570 N N . CYS A 1 74 ? -0.222 0.589 12.910 1.00 93.75 74 CYS A N 1
ATOM 571 C CA . CYS A 1 74 ? 0.425 -0.459 12.132 1.00 93.75 74 CYS A CA 1
ATOM 572 C C . CYS A 1 74 ? 1.936 -0.231 12.109 1.00 93.75 74 CYS A C 1
ATOM 574 O O . CYS A 1 74 ? 2.399 0.900 11.969 1.00 93.75 74 CYS A O 1
ATOM 576 N N . ALA A 1 75 ? 2.678 -1.322 12.234 1.00 92.94 75 ALA A N 1
ATOM 577 C CA . ALA A 1 75 ? 4.119 -1.400 12.095 1.00 92.94 75 ALA A CA 1
ATOM 578 C C . ALA A 1 75 ? 4.472 -2.243 10.865 1.00 92.94 75 ALA A C 1
ATOM 580 O O . ALA A 1 75 ? 3.708 -3.115 10.439 1.00 92.94 75 ALA A O 1
ATOM 581 N N . TYR A 1 76 ? 5.644 -1.972 10.3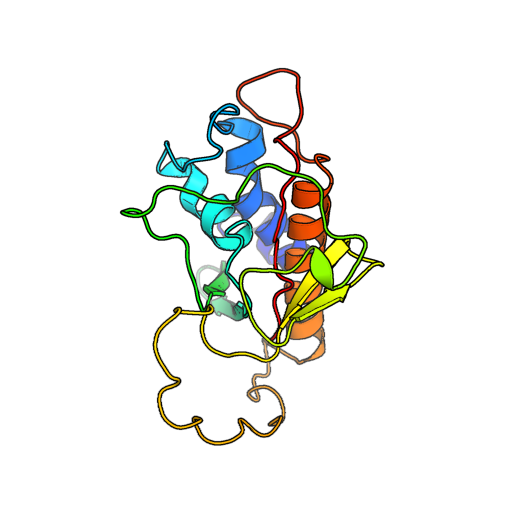06 1.00 92.31 76 TYR A N 1
ATOM 582 C CA . TYR A 1 76 ? 6.114 -2.518 9.037 1.00 92.31 76 TYR A CA 1
ATOM 583 C C . TYR A 1 76 ? 7.521 -3.074 9.231 1.00 92.31 76 TYR A C 1
ATOM 585 O O . TYR A 1 76 ? 8.297 -2.489 9.981 1.00 92.31 76 TYR A O 1
ATOM 593 N N . ASN A 1 77 ? 7.865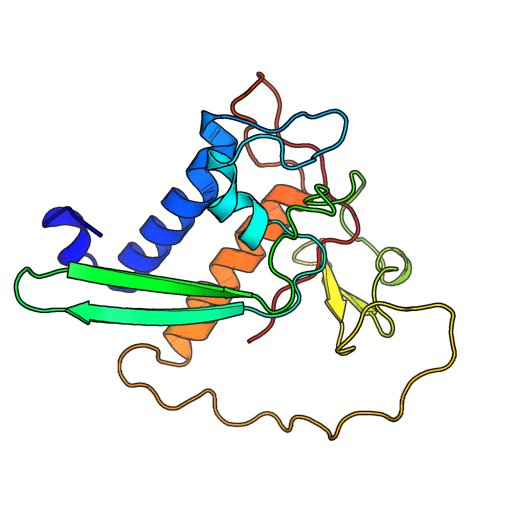 -4.177 8.564 1.00 89.25 77 ASN A N 1
ATOM 594 C CA . ASN A 1 77 ? 9.202 -4.776 8.700 1.00 89.25 77 ASN A CA 1
ATOM 595 C C . ASN A 1 77 ? 10.305 -4.000 7.965 1.00 89.25 77 ASN A C 1
ATOM 597 O O . ASN A 1 77 ? 11.458 -4.036 8.370 1.00 89.25 77 ASN A O 1
ATOM 601 N N . ASN A 1 78 ? 9.944 -3.290 6.900 1.00 85.25 78 ASN A N 1
ATOM 602 C CA . ASN A 1 78 ? 10.815 -2.352 6.205 1.00 85.25 78 ASN A CA 1
ATOM 603 C C . ASN A 1 78 ? 10.091 -1.005 6.130 1.00 85.25 78 ASN A C 1
ATOM 605 O O . ASN A 1 78 ? 9.590 -0.657 5.060 1.00 85.25 78 ASN A O 1
ATOM 609 N N . PRO A 1 79 ? 9.949 -0.272 7.251 1.00 79.94 79 PRO A N 1
ATOM 610 C CA . PRO A 1 79 ? 9.337 1.047 7.208 1.00 79.94 79 PRO A CA 1
ATOM 611 C C . PRO A 1 79 ? 10.162 1.961 6.297 1.00 79.94 79 PRO A C 1
ATOM 613 O O . PRO A 1 79 ? 11.329 1.687 6.003 1.00 79.94 79 PRO A O 1
ATOM 616 N N . TYR A 1 80 ? 9.541 3.036 5.822 1.00 80.00 80 TYR A N 1
ATOM 617 C CA . TYR A 1 80 ? 10.253 3.998 4.997 1.00 80.00 80 TYR A CA 1
ATOM 618 C C . TYR A 1 80 ? 11.460 4.570 5.768 1.00 80.00 80 TYR A C 1
ATOM 620 O O . TYR A 1 80 ? 11.336 4.971 6.926 1.00 80.00 80 TYR A O 1
ATOM 628 N N . ASP A 1 81 ? 12.617 4.607 5.106 1.00 76.88 81 ASP A N 1
ATOM 629 C CA . ASP A 1 81 ? 13.876 5.119 5.646 1.00 76.88 81 ASP A CA 1
ATOM 630 C C . ASP A 1 81 ? 14.137 6.533 5.112 1.00 76.88 81 ASP A C 1
ATOM 632 O O . ASP A 1 81 ? 14.374 6.728 3.913 1.00 76.88 81 ASP A O 1
ATOM 636 N N . SER A 1 82 ? 14.126 7.520 6.015 1.00 68.12 82 SER A N 1
ATOM 637 C CA . SER A 1 82 ? 14.319 8.927 5.664 1.00 68.12 82 SER A CA 1
ATOM 638 C C . SER A 1 82 ? 15.668 9.243 5.029 1.00 68.12 82 SER A C 1
ATOM 640 O O . SER A 1 82 ? 15.759 10.219 4.286 1.00 68.12 82 SER A O 1
ATOM 642 N N . ALA A 1 83 ? 16.690 8.418 5.268 1.00 70.56 83 ALA A N 1
ATOM 643 C CA . ALA A 1 83 ? 18.004 8.576 4.655 1.00 70.56 83 ALA A CA 1
ATOM 644 C C . ALA A 1 83 ? 18.020 8.108 3.191 1.00 70.56 83 ALA A C 1
ATOM 646 O O . ALA A 1 83 ? 18.703 8.704 2.362 1.00 70.56 83 ALA A O 1
ATOM 647 N N . LYS A 1 84 ? 17.241 7.072 2.848 1.00 72.69 84 LYS A N 1
ATOM 648 C CA . LYS A 1 84 ? 17.182 6.516 1.482 1.00 72.69 84 LYS A CA 1
ATOM 649 C C . LYS A 1 84 ? 16.225 7.265 0.566 1.00 72.69 84 LYS A C 1
ATOM 651 O O . LYS A 1 84 ? 16.382 7.185 -0.648 1.00 72.69 84 LYS A O 1
ATOM 656 N N . ARG A 1 85 ? 15.248 7.979 1.133 1.00 82.38 85 ARG A N 1
ATOM 657 C CA . ARG A 1 85 ? 14.296 8.882 0.463 1.00 82.38 85 ARG A CA 1
ATOM 658 C C . ARG A 1 85 ? 13.369 8.261 -0.591 1.00 82.38 85 ARG A C 1
ATOM 660 O O . ARG A 1 85 ? 12.251 8.739 -0.721 1.00 82.38 85 ARG A O 1
ATOM 667 N N . LEU A 1 86 ? 13.734 7.198 -1.301 1.00 91.19 86 LEU A N 1
ATOM 668 C CA . LEU A 1 86 ? 12.885 6.555 -2.305 1.00 91.19 86 LEU A CA 1
ATOM 669 C C . LEU A 1 86 ? 11.726 5.780 -1.656 1.00 91.19 86 LEU A C 1
ATOM 671 O O . LEU A 1 86 ? 11.954 4.846 -0.887 1.00 91.19 86 LEU A O 1
ATOM 675 N N . ILE A 1 87 ? 10.481 6.118 -2.010 1.00 95.06 87 ILE A N 1
ATOM 676 C CA . ILE A 1 87 ? 9.299 5.383 -1.529 1.00 95.06 87 ILE A CA 1
ATOM 677 C C . ILE A 1 87 ? 9.070 4.132 -2.384 1.00 95.06 87 ILE A C 1
ATOM 679 O O . ILE A 1 87 ? 8.894 3.042 -1.847 1.00 95.06 87 ILE A O 1
ATOM 683 N N . TYR A 1 88 ? 9.092 4.260 -3.710 1.00 95.44 88 TYR A N 1
ATOM 684 C CA . TYR A 1 88 ? 8.981 3.136 -4.640 1.00 95.44 88 TYR A CA 1
ATOM 685 C C . TYR A 1 88 ? 9.684 3.459 -5.959 1.00 95.44 88 TYR A C 1
ATOM 687 O O . TYR A 1 88 ? 9.714 4.619 -6.344 1.00 95.44 88 TYR A O 1
ATOM 695 N N . PRO A 1 89 ? 10.251 2.477 -6.674 1.00 94.75 89 PRO A N 1
ATOM 696 C CA . PRO A 1 89 ? 10.804 2.725 -7.995 1.00 94.75 89 PRO A CA 1
ATOM 697 C C . PRO A 1 89 ? 9.675 2.882 -9.018 1.00 94.75 89 PRO A C 1
ATOM 699 O O . PRO A 1 89 ? 8.714 2.106 -9.042 1.00 94.75 89 PRO A O 1
ATOM 702 N N . ARG A 1 90 ? 9.811 3.873 -9.901 1.00 96.00 90 ARG A N 1
ATOM 703 C CA . ARG A 1 90 ? 8.916 4.030 -11.050 1.00 96.00 90 ARG A CA 1
ATOM 704 C C . ARG A 1 90 ? 9.077 2.851 -12.006 1.00 96.00 90 ARG A C 1
ATOM 706 O O . ARG A 1 90 ? 10.186 2.376 -12.233 1.00 96.00 90 ARG A O 1
ATOM 713 N N . GLY A 1 91 ? 7.974 2.414 -12.594 1.00 96.38 91 GLY A N 1
ATOM 714 C CA . GLY A 1 91 ? 7.967 1.362 -13.605 1.00 96.38 91 GLY A CA 1
ATOM 715 C C . GLY A 1 91 ? 6.621 0.661 -13.661 1.00 96.38 91 GLY A C 1
ATOM 716 O O . GLY A 1 91 ? 5.651 1.127 -13.067 1.00 96.38 91 GLY A O 1
ATOM 717 N N . TYR A 1 92 ? 6.547 -0.441 -14.396 1.00 98.12 92 TYR A N 1
ATOM 718 C CA . TYR A 1 92 ? 5.307 -1.196 -14.524 1.00 98.12 92 TYR A CA 1
ATOM 719 C C . TYR A 1 92 ? 5.142 -2.184 -13.365 1.00 98.12 92 TYR A C 1
ATOM 721 O O . TYR A 1 92 ? 6.135 -2.748 -12.897 1.00 98.12 92 TYR A O 1
ATOM 729 N N . PRO A 1 93 ? 3.902 -2.394 -12.891 1.00 98.38 93 PRO A N 1
ATOM 730 C CA . PRO A 1 93 ? 3.635 -3.425 -11.904 1.00 98.38 93 PRO A CA 1
ATOM 731 C C . PRO A 1 93 ? 3.919 -4.805 -12.515 1.00 98.38 93 PRO A C 1
ATOM 733 O O . PRO A 1 93 ? 3.878 -4.964 -13.737 1.00 98.38 93 PRO A O 1
ATOM 736 N N . CYS A 1 94 ? 4.216 -5.800 -11.678 1.00 98.69 94 CYS A N 1
ATOM 737 C CA . CYS A 1 94 ? 4.655 -7.101 -12.179 1.00 98.69 94 CYS A CA 1
ATOM 738 C C . CYS A 1 94 ? 3.575 -7.780 -13.040 1.00 98.69 94 CYS A C 1
ATOM 740 O O . CYS A 1 94 ? 2.368 -7.667 -12.791 1.00 98.69 94 CYS A O 1
ATOM 742 N N . THR A 1 95 ? 4.026 -8.525 -14.040 1.00 98.44 95 THR A N 1
ATOM 743 C CA . THR A 1 95 ? 3.209 -9.374 -14.919 1.00 98.44 95 THR A CA 1
ATOM 744 C C . THR A 1 95 ? 3.728 -10.812 -14.948 1.00 98.44 95 THR A C 1
ATOM 746 O O . THR A 1 95 ? 2.954 -11.768 -15.079 1.00 98.44 95 THR A O 1
ATOM 749 N N . THR A 1 96 ? 5.033 -10.978 -14.737 1.00 98.31 96 THR A N 1
ATOM 750 C CA . THR A 1 96 ? 5.734 -12.253 -14.622 1.00 98.31 96 THR A CA 1
ATOM 751 C C . THR A 1 96 ? 6.596 -12.277 -13.364 1.00 98.31 96 THR A C 1
ATOM 753 O O . THR A 1 96 ? 6.878 -11.238 -12.770 1.00 98.31 96 THR A O 1
ATOM 756 N N . ASP A 1 97 ? 7.024 -13.469 -12.949 1.00 98.00 97 ASP A N 1
ATOM 757 C CA . ASP A 1 97 ? 7.889 -13.623 -11.774 1.00 98.00 97 ASP A CA 1
ATOM 758 C C . ASP A 1 97 ? 9.246 -12.923 -11.967 1.00 98.00 97 ASP A C 1
ATOM 760 O O . ASP A 1 97 ? 9.807 -12.404 -11.007 1.00 98.00 97 ASP A O 1
ATOM 764 N N . ALA A 1 98 ? 9.721 -12.808 -13.214 1.00 97.12 98 ALA A N 1
ATOM 765 C CA . ALA A 1 98 ? 10.969 -12.128 -13.561 1.00 97.12 98 ALA A CA 1
ATOM 766 C C . ALA A 1 98 ? 10.943 -10.608 -13.304 1.00 97.12 98 ALA A C 1
ATOM 768 O O . ALA A 1 98 ? 11.998 -9.998 -13.141 1.00 97.12 98 ALA A O 1
ATOM 769 N N . ASP A 1 99 ? 9.758 -9.995 -13.213 1.00 97.75 99 ASP A N 1
ATOM 770 C CA . ASP A 1 99 ? 9.617 -8.569 -12.887 1.00 97.75 99 ASP A CA 1
ATOM 771 C C . ASP A 1 99 ? 9.926 -8.276 -11.402 1.00 97.75 99 ASP A C 1
ATOM 773 O O . ASP A 1 99 ? 10.079 -7.117 -11.003 1.00 97.75 99 ASP A O 1
ATOM 777 N N . CYS A 1 100 ? 10.000 -9.319 -10.569 1.00 97.19 100 CYS A N 1
ATOM 778 C CA . CYS A 1 100 ? 10.250 -9.239 -9.137 1.00 97.19 100 CYS A CA 1
ATOM 779 C C . CYS A 1 100 ? 11.724 -9.528 -8.837 1.00 97.19 100 CYS A C 1
ATOM 781 O O . CYS A 1 100 ? 12.156 -10.668 -8.727 1.00 97.19 100 CYS A O 1
ATOM 783 N N . THR A 1 101 ? 12.520 -8.469 -8.700 1.00 95.75 101 THR A N 1
ATOM 784 C CA . THR A 1 101 ? 13.992 -8.573 -8.699 1.00 95.75 101 THR A CA 1
ATOM 785 C C . THR A 1 101 ? 14.650 -8.212 -7.368 1.00 95.75 101 THR A C 1
ATOM 787 O O . THR A 1 101 ? 15.837 -8.448 -7.176 1.00 95.75 101 THR A O 1
ATOM 790 N N . ILE A 1 102 ? 13.897 -7.643 -6.422 1.00 91.94 102 ILE A N 1
ATOM 791 C CA . ILE A 1 102 ? 14.441 -7.171 -5.134 1.00 91.94 102 ILE A CA 1
ATOM 792 C C . ILE A 1 102 ? 14.696 -8.301 -4.129 1.00 91.94 102 ILE A C 1
ATOM 794 O O . ILE A 1 102 ? 15.616 -8.202 -3.315 1.00 91.94 102 ILE A O 1
ATOM 798 N N . PHE A 1 103 ? 13.882 -9.355 -4.153 1.00 91.44 103 PHE A N 1
ATOM 799 C CA . PHE A 1 103 ? 14.008 -10.505 -3.259 1.00 91.44 103 PHE A CA 1
ATOM 800 C C . PHE A 1 103 ? 14.069 -11.802 -4.072 1.00 91.44 103 PHE A C 1
ATOM 802 O O . PHE A 1 103 ? 13.424 -11.911 -5.112 1.00 91.44 103 PHE A O 1
ATOM 809 N N . SER A 1 104 ? 14.800 -12.798 -3.569 1.00 90.31 104 SER A N 1
ATOM 810 C CA . SER A 1 104 ? 14.867 -14.138 -4.158 1.00 90.31 104 SER A CA 1
ATOM 811 C C . SER A 1 104 ? 14.737 -15.202 -3.057 1.00 90.31 104 SER A C 1
ATOM 813 O O . SER A 1 104 ? 15.471 -15.113 -2.071 1.00 90.31 104 SER A O 1
ATOM 815 N N . PRO A 1 105 ? 13.816 -16.178 -3.179 1.00 92.44 105 PRO A N 1
ATOM 816 C CA . PRO A 1 105 ? 12.875 -16.350 -4.288 1.00 92.44 105 PRO A CA 1
ATOM 817 C C . PRO A 1 105 ? 11.732 -15.322 -4.245 1.00 92.44 105 PRO A C 1
ATOM 819 O O . PRO A 1 105 ? 11.249 -14.958 -3.169 1.00 92.44 105 PRO A O 1
ATOM 822 N N . SER A 1 106 ? 11.260 -14.878 -5.412 1.00 96.00 106 SER A N 1
ATOM 823 C CA . SER A 1 106 ? 10.044 -14.067 -5.520 1.00 96.00 106 SER A CA 1
ATOM 824 C C . SER A 1 106 ? 9.219 -14.400 -6.765 1.00 96.00 106 SER A C 1
ATOM 826 O O . SER A 1 106 ? 9.708 -15.001 -7.716 1.00 96.00 106 SER A O 1
ATOM 828 N N . THR A 1 107 ? 7.927 -14.076 -6.706 1.00 97.75 107 THR A N 1
ATOM 829 C CA . THR A 1 107 ? 6.929 -14.335 -7.758 1.00 97.75 107 THR A CA 1
ATOM 830 C C . THR A 1 107 ? 5.988 -13.145 -7.904 1.00 97.75 107 THR A C 1
ATOM 832 O O . THR A 1 107 ? 5.877 -12.312 -7.002 1.00 97.75 107 THR A O 1
ATOM 835 N N . CYS A 1 108 ? 5.263 -13.065 -9.013 1.00 98.44 108 CYS A N 1
ATOM 836 C CA . CYS A 1 108 ? 4.244 -12.055 -9.233 1.00 98.44 108 CYS A CA 1
ATOM 837 C C . CYS A 1 108 ? 2.850 -12.573 -8.865 1.00 98.44 108 CYS A C 1
ATOM 839 O O . CYS A 1 108 ? 2.298 -13.486 -9.485 1.00 98.44 108 CYS A O 1
ATOM 841 N N . ASN A 1 109 ? 2.199 -11.915 -7.903 1.00 98.25 109 ASN A N 1
ATOM 842 C CA . ASN A 1 109 ? 0.765 -12.074 -7.708 1.00 98.25 109 ASN A CA 1
ATOM 843 C C . ASN A 1 109 ? 0.024 -11.302 -8.804 1.00 98.25 109 ASN A C 1
ATOM 845 O O . ASN A 1 109 ? -0.268 -10.120 -8.638 1.00 98.25 109 ASN A O 1
ATOM 849 N N . ARG A 1 110 ? -0.306 -11.974 -9.909 1.00 98.06 110 ARG A N 1
ATOM 850 C CA . ARG A 1 110 ? -0.937 -11.351 -11.088 1.00 98.06 110 ARG A CA 1
ATOM 851 C C . ARG A 1 110 ? -2.294 -10.694 -10.806 1.00 98.06 110 ARG A C 1
ATOM 853 O O . ARG A 1 110 ? -2.633 -9.723 -11.464 1.00 98.06 110 ARG A O 1
ATOM 860 N N . ALA A 1 111 ? -3.040 -11.169 -9.805 1.00 98.12 111 ALA A N 1
ATOM 861 C CA . ALA A 1 111 ? -4.333 -10.585 -9.435 1.00 98.12 111 ALA A CA 1
ATOM 862 C C . ALA A 1 111 ? -4.205 -9.189 -8.797 1.00 98.12 111 ALA A C 1
ATOM 864 O O . ALA A 1 111 ? -5.077 -8.344 -8.975 1.00 98.12 111 ALA A O 1
ATOM 865 N N . LEU A 1 112 ? -3.130 -8.945 -8.040 1.00 98.19 112 LEU A N 1
ATOM 866 C CA . LEU A 1 112 ? -2.841 -7.643 -7.427 1.00 98.19 112 LEU A CA 1
ATOM 867 C C . LEU A 1 112 ? -1.744 -6.866 -8.168 1.00 98.19 112 LEU A C 1
ATOM 869 O O . LEU A 1 112 ? -1.531 -5.693 -7.869 1.00 98.19 112 LEU A O 1
ATOM 873 N N . GLN A 1 113 ? -1.039 -7.528 -9.084 1.00 98.56 113 GLN A N 1
ATOM 874 C CA . GLN A 1 113 ? 0.201 -7.079 -9.719 1.00 98.56 113 GLN A CA 1
ATOM 875 C C . GLN A 1 113 ? 1.241 -6.588 -8.702 1.00 98.56 113 GLN A C 1
ATOM 877 O O . GLN A 1 113 ? 1.876 -5.544 -8.855 1.00 98.56 113 GLN A O 1
ATOM 882 N N . LEU A 1 114 ? 1.381 -7.365 -7.626 1.00 98.62 114 LEU A N 1
ATOM 883 C CA . LEU A 1 114 ? 2.347 -7.149 -6.555 1.00 98.62 114 LEU A CA 1
ATOM 884 C C . LEU A 1 114 ? 3.305 -8.334 -6.473 1.00 98.62 114 LEU A C 1
ATOM 886 O O . LEU A 1 114 ? 2.880 -9.487 -6.569 1.00 98.62 114 LEU A O 1
ATOM 890 N N . CYS A 1 115 ? 4.577 -8.057 -6.216 1.00 98.44 115 CYS A N 1
ATOM 891 C CA . CYS A 1 115 ? 5.577 -9.090 -5.987 1.00 98.44 115 CYS A CA 1
ATOM 892 C C . CYS A 1 115 ? 5.352 -9.795 -4.647 1.00 98.44 115 CYS A C 1
ATOM 894 O O . CYS A 1 115 ? 4.917 -9.186 -3.676 1.00 98.44 115 CYS A O 1
ATOM 896 N N . VAL A 1 116 ? 5.649 -11.081 -4.553 1.00 97.12 116 VAL A N 1
ATOM 897 C CA . VAL A 1 116 ? 5.538 -11.884 -3.331 1.00 97.12 116 VAL A CA 1
ATOM 898 C C . VAL A 1 116 ? 6.871 -12.566 -3.102 1.00 97.12 116 VAL A C 1
ATOM 900 O O . VAL A 1 116 ? 7.471 -13.072 -4.040 1.00 97.12 116 VAL A O 1
ATOM 903 N N . THR A 1 117 ? 7.332 -12.588 -1.858 1.00 93.81 117 THR A N 1
ATOM 904 C CA . THR A 1 117 ? 8.587 -13.235 -1.473 1.00 93.81 117 THR A CA 1
ATOM 905 C C . THR A 1 117 ? 8.412 -14.001 -0.170 1.00 93.81 117 THR A C 1
ATOM 907 O O . THR A 1 117 ? 7.581 -13.631 0.666 1.00 93.81 117 THR A O 1
ATOM 910 N N . THR A 1 118 ? 9.201 -15.059 -0.005 1.00 86.62 118 THR A N 1
ATOM 911 C CA . THR A 1 118 ? 9.418 -15.753 1.273 1.00 86.62 118 THR A CA 1
ATOM 912 C C . THR A 1 1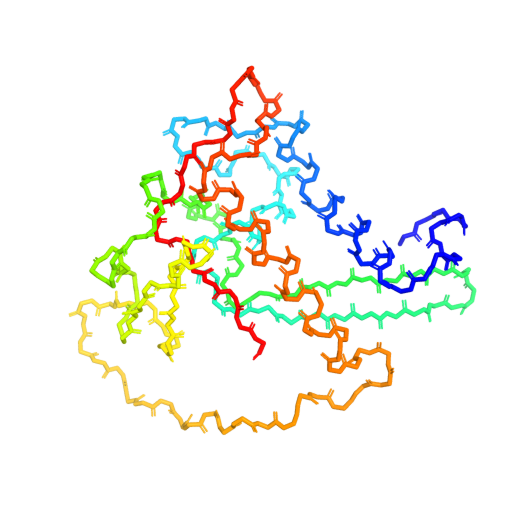18 ? 10.777 -15.413 1.893 1.00 86.62 118 THR A C 1
ATOM 914 O O . THR A 1 118 ? 11.041 -15.799 3.029 1.00 86.62 118 THR A O 1
ATOM 917 N N . ALA A 1 119 ? 11.631 -14.666 1.186 1.00 78.38 119 ALA A N 1
ATOM 918 C CA . ALA A 1 119 ? 12.923 -14.224 1.691 1.00 78.38 119 ALA A CA 1
ATOM 919 C C . ALA A 1 119 ? 12.757 -13.138 2.763 1.00 78.38 119 ALA A C 1
ATOM 921 O O . ALA A 1 119 ? 11.986 -12.189 2.598 1.00 78.38 119 ALA A O 1
ATOM 922 N N . GLN A 1 120 ? 13.516 -13.258 3.854 1.00 61.50 120 GLN A N 1
ATOM 923 C CA . GLN A 1 120 ? 13.490 -12.287 4.951 1.00 61.50 120 GLN A CA 1
ATOM 924 C C . GLN A 1 120 ? 14.303 -11.014 4.645 1.00 61.50 120 GLN A C 1
ATOM 926 O O . GLN A 1 120 ? 13.989 -9.965 5.200 1.00 61.50 120 GLN A O 1
ATOM 931 N N . ASN A 1 121 ? 15.281 -11.073 3.727 1.00 57.41 121 ASN A N 1
ATOM 932 C CA . ASN A 1 121 ? 16.171 -9.957 3.378 1.00 57.41 121 ASN A CA 1
ATOM 933 C C . ASN A 1 121 ? 16.273 -9.740 1.853 1.00 57.41 121 ASN A C 1
ATOM 935 O O . ASN A 1 121 ? 16.219 -10.720 1.105 1.00 57.41 121 ASN A O 1
ATOM 939 N N . PRO A 1 122 ? 16.420 -8.482 1.380 1.00 57.06 122 PRO A N 1
ATOM 940 C CA . PRO A 1 122 ? 16.645 -8.180 -0.035 1.00 57.06 122 PRO A CA 1
ATOM 941 C C . PRO A 1 122 ? 17.978 -8.770 -0.501 1.00 57.06 122 PRO A C 1
ATOM 943 O O . PRO A 1 122 ? 18.915 -8.881 0.291 1.00 57.06 122 PRO A O 1
ATOM 946 N N . VAL A 1 123 ? 18.063 -9.146 -1.779 1.00 52.06 123 VAL A N 1
ATOM 947 C CA . VAL A 1 123 ? 19.268 -9.781 -2.332 1.00 52.06 123 VAL A CA 1
ATOM 948 C C . VAL A 1 123 ? 20.447 -8.807 -2.208 1.00 52.06 123 VAL A C 1
ATOM 950 O O . VAL A 1 123 ? 20.434 -7.729 -2.801 1.00 52.06 123 VAL A O 1
ATOM 953 N N . ASN A 1 124 ? 21.452 -9.174 -1.411 1.00 45.12 124 ASN A N 1
ATOM 954 C CA . ASN A 1 124 ? 22.777 -8.558 -1.421 1.00 45.12 124 ASN A CA 1
ATOM 955 C C . ASN A 1 124 ? 23.667 -9.469 -2.289 1.00 45.12 124 ASN A C 1
ATOM 957 O O . ASN A 1 124 ? 23.608 -10.679 -2.082 1.00 45.12 124 ASN A O 1
ATOM 961 N N . PRO A 1 125 ? 24.471 -8.967 -3.245 1.00 45.72 125 PRO A N 1
ATOM 962 C CA . PRO A 1 125 ? 25.342 -9.808 -4.081 1.00 45.72 125 PRO A CA 1
ATOM 963 C C . PRO A 1 125 ? 26.436 -10.590 -3.324 1.00 45.72 125 PRO A C 1
ATOM 965 O O . PRO A 1 125 ? 27.158 -11.363 -3.947 1.00 45.72 125 PRO A O 1
ATOM 968 N N . ASN A 1 126 ? 26.561 -10.428 -2.002 1.00 40.75 126 ASN A N 1
ATOM 969 C CA . ASN A 1 126 ? 27.477 -11.213 -1.172 1.00 40.75 126 ASN A CA 1
ATOM 970 C C . ASN A 1 126 ? 26.842 -12.526 -0.672 1.00 40.75 126 ASN A C 1
ATOM 972 O O . ASN A 1 126 ? 25.624 -12.582 -0.487 1.00 40.75 126 ASN A O 1
ATOM 976 N N . PRO A 1 127 ? 27.659 -13.572 -0.425 1.00 41.81 127 PRO A N 1
ATOM 977 C CA . PRO A 1 127 ? 27.179 -14.904 -0.070 1.00 41.81 127 PRO A CA 1
ATOM 978 C C . PRO A 1 127 ? 26.258 -14.878 1.162 1.00 41.81 127 PRO A C 1
ATOM 980 O O . PRO A 1 127 ? 26.463 -14.069 2.073 1.00 41.81 127 PRO A O 1
ATOM 983 N N . PRO A 1 128 ? 25.222 -15.735 1.185 1.00 49.59 128 PRO A N 1
ATOM 984 C CA . PRO A 1 128 ? 24.167 -15.670 2.183 1.00 49.59 128 PRO A CA 1
ATOM 985 C C . PRO A 1 128 ? 24.712 -15.956 3.584 1.00 49.59 128 PRO A C 1
ATOM 987 O O . PRO A 1 128 ? 25.430 -16.930 3.806 1.00 49.59 128 PRO A O 1
ATOM 990 N N . ASN A 1 129 ? 24.310 -15.119 4.543 1.00 45.12 129 ASN A N 1
ATOM 991 C CA . ASN A 1 129 ? 24.385 -15.467 5.958 1.00 45.12 129 ASN A CA 1
ATOM 992 C C . ASN A 1 129 ? 23.557 -16.750 6.206 1.00 45.12 129 ASN A C 1
ATOM 994 O O . ASN A 1 129 ? 22.580 -16.975 5.480 1.00 45.12 129 ASN A O 1
ATOM 998 N N . PRO A 1 130 ? 23.899 -17.572 7.217 1.00 45.38 130 PRO A N 1
ATOM 999 C CA . PRO A 1 130 ? 23.183 -18.811 7.508 1.00 45.38 130 PRO A CA 1
ATOM 1000 C C . PRO A 1 130 ? 21.666 -18.582 7.613 1.00 45.38 130 PRO A C 1
ATOM 1002 O O . PRO A 1 130 ? 21.248 -17.562 8.174 1.00 45.38 130 PRO A O 1
ATOM 1005 N N . PRO A 1 131 ? 20.833 -19.498 7.086 1.00 49.28 131 PRO A N 1
ATOM 1006 C CA . PRO A 1 131 ? 19.386 -19.349 7.134 1.00 49.28 131 PRO A CA 1
ATOM 1007 C C . PRO A 1 131 ? 18.912 -19.253 8.587 1.00 49.28 131 PRO A C 1
ATOM 1009 O O . PRO A 1 131 ? 19.213 -20.114 9.413 1.00 49.28 131 PRO A O 1
ATOM 1012 N N . ALA A 1 132 ? 18.160 -18.193 8.892 1.00 46.16 132 ALA A N 1
ATOM 1013 C CA . ALA A 1 132 ? 17.424 -18.100 10.144 1.00 46.16 132 ALA A CA 1
ATOM 1014 C C . ALA A 1 132 ? 16.419 -19.270 10.242 1.00 46.16 132 ALA A C 1
ATOM 1016 O O . ALA A 1 132 ? 15.932 -19.739 9.206 1.00 46.16 132 ALA A O 1
ATOM 1017 N N . PRO A 1 133 ? 16.091 -19.747 11.459 1.00 37.31 133 PRO A N 1
ATOM 1018 C CA . PRO A 1 133 ? 15.171 -20.862 11.647 1.00 37.31 133 PRO A CA 1
ATOM 1019 C C . PRO A 1 133 ? 13.826 -20.616 10.948 1.00 37.31 133 PRO A C 1
ATOM 1021 O O . PRO A 1 133 ? 13.362 -19.471 10.896 1.00 37.31 133 PRO A O 1
ATOM 1024 N N . PRO A 1 134 ? 13.165 -21.670 10.438 1.00 39.31 134 PRO A N 1
ATOM 1025 C CA . PRO A 1 134 ? 11.857 -21.538 9.820 1.00 39.31 134 PRO A CA 1
ATOM 1026 C C . PRO A 1 134 ? 10.870 -20.960 10.836 1.00 39.31 134 PRO A C 1
ATOM 1028 O O . PRO A 1 134 ? 10.581 -21.572 11.864 1.00 39.31 134 PRO A O 1
ATOM 1031 N N . VAL A 1 135 ? 10.328 -19.776 10.538 1.00 41.47 135 VAL A N 1
ATOM 1032 C CA . VAL A 1 135 ? 9.180 -19.238 11.269 1.00 41.47 135 VAL A CA 1
ATOM 1033 C C . VAL A 1 135 ? 7.977 -20.075 10.847 1.00 41.47 135 VAL A C 1
ATOM 1035 O O . VAL A 1 135 ? 7.321 -19.809 9.840 1.00 41.47 135 VAL A O 1
ATOM 1038 N N . GLN A 1 136 ? 7.753 -21.159 11.587 1.00 37.12 136 GLN A N 1
ATOM 1039 C CA . GLN A 1 136 ? 6.552 -21.977 11.511 1.00 37.12 136 GLN A CA 1
ATOM 1040 C C . GLN A 1 136 ? 5.339 -21.060 11.655 1.00 37.12 136 GLN A C 1
ATOM 1042 O O . GLN A 1 136 ? 5.302 -20.221 12.555 1.00 37.12 136 GLN A O 1
ATOM 1047 N N . GLY A 1 137 ? 4.371 -21.214 10.747 1.00 46.28 137 GLY A N 1
ATOM 1048 C CA . GLY A 1 137 ? 3.096 -20.505 10.760 1.00 46.28 137 GLY A CA 1
ATOM 1049 C C . GLY A 1 137 ? 2.346 -20.770 12.059 1.00 46.28 137 GLY A C 1
ATOM 1050 O O . GLY A 1 137 ? 1.517 -21.670 12.137 1.00 46.28 137 GLY A O 1
ATOM 1051 N N . GLY A 1 138 ? 2.676 -19.992 13.083 1.00 43.44 138 GLY A N 1
ATOM 1052 C CA . GLY A 1 138 ? 1.971 -19.966 14.344 1.00 43.44 138 GLY A CA 1
ATOM 1053 C C . GLY A 1 138 ? 0.613 -19.323 14.132 1.00 43.44 138 GLY A C 1
ATOM 1054 O O . GLY A 1 138 ? 0.472 -18.358 13.375 1.00 43.44 138 GLY A O 1
ATOM 1055 N N . THR A 1 139 ? -0.392 -19.860 14.814 1.00 50.38 139 THR A N 1
ATOM 1056 C CA . THR A 1 139 ? -1.671 -19.193 15.046 1.00 50.38 139 THR A CA 1
ATOM 1057 C C . THR A 1 139 ? -1.390 -17.718 15.338 1.00 50.38 139 THR A C 1
ATOM 1059 O O . THR A 1 139 ? -0.629 -17.417 16.261 1.00 50.38 139 THR A O 1
ATOM 1062 N N . MET A 1 140 ? -1.918 -16.804 14.511 1.00 60.31 140 MET A N 1
ATOM 1063 C CA . MET A 1 140 ? -1.674 -15.364 14.668 1.00 60.31 140 MET A CA 1
ATOM 1064 C C . MET A 1 140 ? -1.915 -14.969 16.133 1.00 60.31 140 MET A C 1
ATOM 1066 O O . MET A 1 140 ? -2.842 -15.487 16.756 1.00 60.31 140 MET A O 1
ATOM 1070 N N . CYS A 1 141 ? -1.066 -14.091 16.689 1.00 62.41 141 CYS A N 1
ATOM 1071 C CA . CYS A 1 141 ? -1.056 -13.753 18.118 1.00 62.41 141 CYS A CA 1
ATOM 1072 C C . CYS A 1 141 ? -2.481 -13.623 18.679 1.00 62.41 141 CYS A C 1
ATOM 1074 O O . CYS A 1 141 ? -3.269 -12.813 18.175 1.00 62.41 141 CYS A O 1
ATOM 1076 N N . GLN A 1 142 ? -2.804 -14.401 19.714 1.00 67.38 142 GLN A N 1
ATOM 1077 C CA . GLN A 1 142 ? -4.134 -14.394 20.319 1.00 67.38 142 GLN A CA 1
ATOM 1078 C C . GLN A 1 142 ? -4.421 -13.001 20.892 1.00 67.38 142 GLN A C 1
ATOM 1080 O O . GLN A 1 142 ? -3.736 -12.527 21.796 1.00 67.38 142 GLN A O 1
ATOM 1085 N N . ASN A 1 143 ? -5.400 -12.304 20.317 1.00 74.19 143 ASN A N 1
ATOM 1086 C CA . ASN A 1 143 ? -5.858 -11.004 20.790 1.00 74.19 143 ASN A CA 1
ATOM 1087 C C . ASN A 1 143 ? -7.355 -10.874 20.496 1.00 74.19 143 ASN A C 1
ATOM 1089 O O . ASN A 1 143 ? -7.786 -11.032 19.354 1.00 74.19 143 ASN A O 1
ATOM 1093 N N . THR A 1 144 ? -8.140 -10.583 21.530 1.00 76.50 144 THR A N 1
ATOM 1094 C CA . THR A 1 144 ? -9.606 -10.498 21.455 1.00 76.50 144 THR A CA 1
ATOM 1095 C C . THR A 1 144 ? -10.081 -9.346 20.570 1.00 76.50 144 THR A C 1
ATOM 1097 O O . THR A 1 144 ? -11.091 -9.461 19.877 1.00 76.50 144 THR A O 1
ATOM 1100 N N . GLU A 1 145 ? -9.329 -8.246 20.524 1.00 81.44 145 GLU A N 1
ATOM 1101 C CA . GLU A 1 145 ? -9.651 -7.076 19.713 1.00 81.44 145 GLU A CA 1
ATOM 1102 C C . GLU A 1 145 ? -9.138 -7.199 18.270 1.00 81.44 145 GLU A C 1
ATOM 1104 O O . GLU A 1 145 ? -9.840 -6.838 17.320 1.00 81.44 145 GLU A O 1
ATOM 1109 N N . MET A 1 146 ? -7.938 -7.741 18.083 1.00 85.88 146 MET A N 1
ATOM 1110 C CA . MET A 1 146 ? -7.299 -7.965 16.789 1.00 85.88 146 MET A CA 1
ATOM 1111 C C . MET A 1 146 ? -7.408 -9.440 16.384 1.00 85.88 146 MET A C 1
ATOM 1113 O O . MET A 1 146 ? -6.417 -10.166 16.320 1.00 85.88 146 MET A O 1
ATOM 1117 N N . THR A 1 147 ? -8.638 -9.865 16.089 1.00 88.12 147 THR A N 1
ATOM 1118 C CA . THR A 1 147 ? -8.936 -11.218 15.597 1.00 88.12 147 THR A CA 1
ATOM 1119 C C . THR A 1 147 ? -8.295 -11.489 14.234 1.00 88.12 147 THR A C 1
ATOM 1121 O O . THR A 1 147 ? -8.012 -10.565 13.469 1.00 88.12 147 THR A O 1
ATOM 1124 N N . ASP A 1 148 ? -8.167 -12.758 13.853 1.00 86.12 148 ASP A N 1
ATOM 1125 C CA . ASP A 1 148 ? -7.657 -13.169 12.538 1.00 86.12 148 ASP A CA 1
ATOM 1126 C C . ASP A 1 148 ? -8.418 -12.549 11.367 1.00 86.12 148 ASP A C 1
ATOM 1128 O O . ASP A 1 148 ? -7.816 -12.136 10.373 1.00 86.12 148 ASP A O 1
ATOM 1132 N N . ALA A 1 149 ? -9.742 -12.436 11.484 1.00 88.94 149 ALA A N 1
ATOM 1133 C CA . ALA A 1 149 ? -10.569 -11.755 10.494 1.00 88.94 149 ALA A CA 1
ATOM 1134 C C . ALA A 1 149 ? -10.185 -10.270 10.371 1.00 88.94 149 ALA A C 1
ATOM 1136 O O . ALA A 1 149 ? -10.082 -9.735 9.265 1.00 88.94 149 ALA A O 1
ATOM 1137 N N . THR A 1 150 ? -9.902 -9.619 11.500 1.00 90.06 150 THR A N 1
ATOM 1138 C CA . THR A 1 150 ? -9.454 -8.223 11.557 1.00 90.06 150 THR A CA 1
ATOM 1139 C C . THR A 1 150 ? -8.066 -8.073 10.932 1.00 90.06 150 THR A C 1
ATOM 1141 O O . THR A 1 150 ? -7.883 -7.229 10.053 1.00 90.06 150 THR A O 1
ATOM 1144 N N . ARG A 1 151 ? -7.114 -8.950 11.281 1.00 90.25 151 ARG A N 1
ATOM 1145 C CA . ARG A 1 151 ? -5.761 -8.987 10.695 1.00 90.25 151 ARG A CA 1
ATOM 1146 C C . ARG A 1 151 ? -5.812 -9.168 9.177 1.00 90.25 151 ARG A C 1
ATOM 1148 O O . ARG A 1 151 ? -5.213 -8.386 8.438 1.00 90.25 151 ARG A O 1
ATOM 1155 N N . LYS A 1 152 ? -6.594 -10.145 8.700 1.00 92.00 152 LYS A N 1
ATOM 1156 C CA . LYS A 1 152 ? -6.828 -10.405 7.267 1.00 92.00 152 LYS A CA 1
ATOM 1157 C C . LYS A 1 152 ? -7.404 -9.175 6.565 1.00 92.00 152 LYS A C 1
ATOM 1159 O O . LYS A 1 152 ? -6.922 -8.814 5.492 1.00 92.00 152 LYS A O 1
ATOM 1164 N N . LYS A 1 153 ? -8.384 -8.502 7.176 1.00 94.06 153 LYS A N 1
ATOM 1165 C CA . LYS A 1 153 ? -9.022 -7.305 6.614 1.00 94.06 153 LYS A CA 1
ATOM 1166 C C . LYS A 1 153 ? -8.045 -6.139 6.486 1.00 94.06 153 LYS A C 1
ATOM 1168 O O . LYS A 1 153 ? -7.960 -5.542 5.415 1.00 94.06 153 LYS A O 1
ATOM 1173 N N . VAL A 1 154 ? -7.277 -5.831 7.532 1.00 94.00 154 VAL A N 1
ATOM 1174 C CA . VAL A 1 154 ? -6.293 -4.734 7.493 1.00 94.00 154 VAL A CA 1
ATOM 1175 C C . VAL A 1 154 ? -5.201 -5.004 6.465 1.00 94.00 154 VAL A C 1
ATOM 1177 O O . VAL A 1 154 ? -4.919 -4.130 5.644 1.00 94.00 154 VAL A O 1
ATOM 1180 N N . ARG A 1 155 ? -4.657 -6.225 6.425 1.00 95.25 155 ARG A N 1
ATOM 1181 C CA . ARG A 1 155 ? -3.684 -6.633 5.403 1.00 95.25 155 ARG A CA 1
ATOM 1182 C C . ARG A 1 155 ? -4.252 -6.503 3.986 1.00 95.25 155 ARG A C 1
ATOM 1184 O O . ARG A 1 155 ? -3.557 -6.027 3.090 1.00 95.25 155 ARG A O 1
ATOM 1191 N N . ALA A 1 156 ? -5.506 -6.902 3.768 1.00 96.88 156 ALA A N 1
ATOM 1192 C CA . ALA A 1 156 ? -6.161 -6.763 2.469 1.00 96.88 156 ALA A CA 1
ATOM 1193 C C . ALA A 1 156 ? -6.287 -5.290 2.049 1.00 96.88 156 ALA A C 1
ATOM 1195 O O . ALA A 1 156 ? -5.976 -4.964 0.908 1.00 96.88 156 ALA A O 1
ATOM 1196 N N . MET A 1 157 ? -6.654 -4.390 2.967 1.00 97.25 157 MET A N 1
ATOM 1197 C CA . MET A 1 157 ? -6.736 -2.955 2.669 1.00 97.25 157 MET A CA 1
ATOM 1198 C C . MET A 1 157 ? -5.371 -2.339 2.331 1.00 97.25 157 MET A C 1
ATOM 1200 O O . MET A 1 157 ? -5.289 -1.539 1.400 1.00 97.25 157 MET A O 1
ATOM 1204 N N . HIS A 1 158 ? -4.300 -2.732 3.030 1.00 98.06 158 HIS A N 1
ATOM 1205 C CA . HIS A 1 158 ? -2.936 -2.298 2.702 1.00 98.06 158 HIS A CA 1
ATOM 1206 C C . HIS A 1 158 ? -2.524 -2.764 1.303 1.00 98.06 158 HIS A C 1
ATOM 1208 O O . HIS A 1 158 ? -2.114 -1.956 0.474 1.00 98.06 158 HIS A O 1
ATOM 1214 N N . ASN A 1 159 ? -2.684 -4.057 1.013 1.00 98.44 159 ASN A N 1
ATOM 1215 C CA . ASN A 1 159 ? -2.304 -4.617 -0.283 1.00 98.44 159 ASN A CA 1
ATOM 1216 C C . ASN A 1 159 ? -3.154 -4.078 -1.433 1.00 98.44 159 ASN A C 1
ATOM 1218 O O . ASN A 1 159 ? -2.617 -3.814 -2.504 1.00 98.44 159 ASN A O 1
ATOM 1222 N N . TRP A 1 160 ? -4.450 -3.849 -1.219 1.00 98.38 160 TRP A N 1
ATOM 1223 C CA . TRP A 1 160 ? -5.294 -3.205 -2.221 1.00 98.38 160 TRP A CA 1
ATOM 1224 C C . TRP A 1 160 ? -4.781 -1.799 -2.541 1.00 98.38 160 TRP A C 1
ATOM 1226 O O . TRP A 1 160 ? -4.591 -1.461 -3.705 1.00 98.38 160 TRP A O 1
ATOM 1236 N N . ARG A 1 161 ? -4.457 -0.998 -1.520 1.00 98.06 161 ARG A N 1
ATOM 1237 C CA . ARG A 1 161 ? -3.896 0.343 -1.713 1.00 98.06 161 ARG A CA 1
ATOM 1238 C C . ARG A 1 161 ? -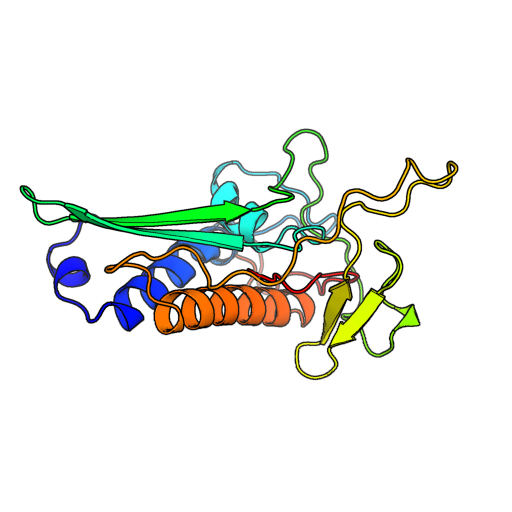2.526 0.333 -2.410 1.00 98.06 161 ARG A C 1
ATOM 1240 O O . ARG A 1 161 ? -2.294 1.170 -3.281 1.00 98.06 161 ARG A O 1
ATOM 1247 N N . ARG A 1 162 ? -1.648 -0.621 -2.078 1.00 98.50 162 ARG A N 1
ATOM 1248 C CA . ARG A 1 162 ? -0.355 -0.829 -2.764 1.00 98.50 162 ARG A CA 1
ATOM 1249 C C . ARG A 1 162 ? -0.545 -1.208 -4.231 1.00 98.50 162 ARG A C 1
ATOM 1251 O O . ARG A 1 162 ? 0.135 -0.651 -5.083 1.00 98.50 162 ARG A O 1
ATOM 1258 N N . SER A 1 163 ? -1.504 -2.084 -4.525 1.00 98.75 163 SER A N 1
ATOM 1259 C CA . SER A 1 163 ? -1.875 -2.468 -5.892 1.00 98.75 163 SER A CA 1
ATOM 1260 C C . SER A 1 163 ? -2.389 -1.268 -6.694 1.00 98.75 163 SER A C 1
ATOM 1262 O O . SER A 1 163 ? -1.883 -0.994 -7.778 1.00 98.75 163 SER A O 1
ATOM 1264 N N . GLN A 1 164 ? -3.304 -0.469 -6.130 1.00 98.62 164 GLN A N 1
ATOM 1265 C CA . GLN A 1 164 ? -3.799 0.744 -6.794 1.00 98.62 164 GLN A CA 1
ATOM 1266 C C . GLN A 1 164 ? -2.686 1.764 -7.071 1.00 98.62 164 GLN A C 1
ATOM 1268 O O . GLN A 1 164 ? -2.697 2.415 -8.113 1.00 98.62 164 GLN A O 1
ATOM 1273 N N . LEU A 1 165 ? -1.711 1.899 -6.167 1.00 98.31 165 LEU A N 1
ATOM 1274 C CA . LEU A 1 165 ? -0.537 2.737 -6.409 1.00 98.31 165 LEU A CA 1
ATOM 1275 C C . LEU A 1 165 ? 0.334 2.174 -7.537 1.00 98.31 165 LEU A C 1
ATOM 1277 O O . LEU A 1 165 ? 0.695 2.917 -8.443 1.00 98.31 165 LEU A O 1
ATOM 1281 N N . ALA A 1 166 ? 0.624 0.871 -7.518 1.00 98.50 166 ALA A N 1
ATOM 1282 C CA . ALA A 1 166 ? 1.441 0.222 -8.540 1.00 98.50 166 ALA A CA 1
ATOM 1283 C C . ALA A 1 166 ? 0.826 0.341 -9.945 1.00 98.50 166 ALA A C 1
ATOM 1285 O O . ALA A 1 166 ? 1.539 0.565 -10.922 1.00 98.50 166 ALA A O 1
ATOM 1286 N N . LEU A 1 167 ? -0.504 0.297 -10.023 1.00 98.50 167 LEU A N 1
ATOM 1287 C CA . LEU A 1 167 ? -1.295 0.520 -11.233 1.00 98.50 167 LEU A CA 1
ATOM 1288 C C . LEU A 1 167 ? -1.316 1.979 -11.718 1.00 98.50 167 LEU A C 1
ATOM 1290 O O . LEU A 1 167 ? -1.663 2.224 -12.874 1.00 98.50 167 LEU A O 1
ATOM 1294 N N . GLY A 1 168 ? -0.930 2.943 -10.877 1.00 97.25 168 GLY A N 1
ATOM 1295 C CA . GLY A 1 168 ? -1.024 4.371 -11.187 1.00 97.25 168 GLY A CA 1
ATOM 1296 C C . GLY A 1 168 ? -2.447 4.927 -11.063 1.00 97.25 168 GLY A C 1
ATOM 1297 O O . GLY A 1 168 ? -2.813 5.844 -11.791 1.00 97.25 168 GLY A O 1
ATOM 1298 N N . ASN A 1 169 ? -3.261 4.386 -10.149 1.00 97.88 169 ASN A N 1
ATOM 1299 C CA . ASN A 1 169 ? -4.662 4.785 -9.933 1.00 97.88 169 ASN A CA 1
ATOM 1300 C C . ASN A 1 169 ? -4.851 5.769 -8.764 1.00 97.88 169 ASN A C 1
ATOM 1302 O O . ASN A 1 169 ? -5.977 6.081 -8.379 1.00 97.88 169 ASN A O 1
ATOM 1306 N N . ILE A 1 170 ? -3.765 6.228 -8.140 1.00 96.69 170 ILE A N 1
ATOM 1307 C CA . ILE A 1 170 ? -3.821 7.116 -6.973 1.00 96.69 170 ILE A CA 1
ATOM 1308 C C . ILE A 1 170 ? -3.615 8.558 -7.421 1.00 96.69 170 ILE A C 1
ATOM 1310 O O . ILE A 1 170 ? -2.565 8.870 -7.972 1.00 96.69 170 ILE A O 1
ATOM 1314 N N . LYS A 1 171 ? -4.576 9.446 -7.141 1.00 96.06 171 LYS A N 1
ATOM 1315 C CA . LYS A 1 171 ? -4.445 10.886 -7.411 1.00 96.06 171 LYS A CA 1
ATOM 1316 C C . LYS A 1 171 ? -3.206 11.460 -6.723 1.00 96.06 171 LYS A C 1
ATOM 1318 O O . LYS A 1 171 ? -3.018 11.257 -5.521 1.00 96.06 171 LYS A O 1
ATOM 1323 N N . ASN A 1 172 ? -2.415 12.232 -7.462 1.00 95.38 172 ASN A N 1
ATOM 1324 C CA . ASN A 1 172 ? -1.331 13.021 -6.898 1.00 95.38 172 ASN A CA 1
ATOM 1325 C C . ASN A 1 172 ? -1.862 14.403 -6.483 1.00 95.38 172 ASN A C 1
ATOM 1327 O O . ASN A 1 172 ? -2.464 15.102 -7.287 1.00 95.38 172 ASN A O 1
ATOM 1331 N N . GLY A 1 173 ? -1.653 14.811 -5.232 1.00 94.69 173 GLY A N 1
ATOM 1332 C CA . GLY A 1 173 ? -2.089 16.126 -4.748 1.00 94.69 173 GLY A CA 1
ATOM 1333 C C . GLY A 1 173 ? -1.356 17.328 -5.359 1.00 94.69 173 GLY A C 1
ATOM 1334 O O . GLY A 1 173 ? -1.863 18.438 -5.254 1.00 94.69 173 GLY A O 1
ATOM 1335 N N . LEU A 1 174 ? -0.193 17.133 -5.999 1.00 91.62 174 LEU A N 1
ATOM 1336 C CA . LEU A 1 174 ? 0.614 18.223 -6.579 1.00 91.62 174 LEU A CA 1
ATOM 1337 C C . LEU A 1 174 ? 0.234 18.591 -8.011 1.00 91.62 174 LEU A C 1
ATOM 1339 O O . LEU A 1 174 ? 0.685 19.617 -8.510 1.00 91.62 174 LEU A O 1
ATOM 1343 N N . ASN A 1 175 ? -0.507 17.738 -8.712 1.00 90.00 175 ASN A N 1
ATOM 1344 C CA . ASN A 1 175 ? -0.777 17.917 -10.133 1.00 90.00 175 ASN A CA 1
ATOM 1345 C C . ASN A 1 175 ? -2.091 17.243 -10.540 1.00 90.00 175 ASN A C 1
ATOM 1347 O O . ASN A 1 175 ? -2.764 16.599 -9.742 1.00 90.00 175 ASN A O 1
ATOM 1351 N N . ASN A 1 176 ? -2.461 17.406 -11.808 1.00 91.38 176 ASN A N 1
ATOM 1352 C CA . ASN A 1 176 ? -3.707 16.864 -12.349 1.00 91.38 176 ASN A CA 1
ATOM 1353 C C . ASN A 1 176 ? -3.588 15.402 -12.811 1.00 91.38 176 ASN A C 1
ATOM 1355 O O . ASN A 1 176 ? -4.528 14.874 -13.400 1.00 91.38 176 ASN A O 1
ATOM 1359 N N . TYR A 1 177 ? -2.455 14.746 -12.555 1.00 91.56 177 TYR A N 1
ATOM 1360 C CA . TYR A 1 177 ? -2.211 13.361 -12.940 1.00 91.56 177 TYR A CA 1
ATOM 1361 C C . TYR A 1 177 ? -2.156 12.454 -11.705 1.00 91.56 177 TYR A C 1
ATOM 1363 O O . TYR A 1 177 ? -2.055 12.897 -10.558 1.00 91.56 177 TYR A O 1
ATOM 1371 N N . ASN A 1 178 ? -2.230 11.146 -11.929 1.00 96.25 178 ASN A N 1
ATOM 1372 C CA . ASN A 1 178 ? -2.018 10.179 -10.860 1.00 96.25 178 ASN A CA 1
ATOM 1373 C C . ASN A 1 178 ? -0.528 10.048 -10.511 1.00 96.25 178 ASN A C 1
ATOM 1375 O O . ASN A 1 178 ? 0.363 10.426 -11.275 1.00 96.25 178 ASN A O 1
ATOM 1379 N N . CYS A 1 179 ? -0.250 9.480 -9.340 1.00 96.25 179 CYS A N 1
ATOM 1380 C CA . CYS A 1 179 ? 1.079 9.027 -8.965 1.00 96.25 179 CYS A CA 1
ATOM 1381 C C . CYS A 1 179 ? 1.642 8.073 -10.037 1.00 96.25 179 CYS A C 1
ATOM 1383 O O . CYS A 1 179 ? 0.885 7.269 -10.592 1.00 96.25 179 CYS A O 1
ATOM 1385 N N . PRO A 1 180 ? 2.958 8.126 -10.316 1.00 96.50 180 PRO A N 1
ATOM 1386 C CA . PRO A 1 180 ? 3.590 7.188 -11.231 1.00 96.50 180 PRO A CA 1
ATOM 1387 C C . PRO A 1 180 ? 3.330 5.731 -10.839 1.00 96.50 180 PRO A C 1
ATOM 1389 O O . PRO A 1 180 ? 3.267 5.399 -9.656 1.00 96.50 180 PRO A O 1
ATOM 1392 N N . LYS A 1 181 ? 3.240 4.859 -11.847 1.00 97.88 181 LYS A N 1
ATOM 1393 C CA . LYS A 1 181 ? 3.208 3.407 -11.643 1.00 97.88 181 LYS A CA 1
ATOM 1394 C C . LYS A 1 181 ? 4.460 2.943 -10.896 1.00 97.88 181 LYS A C 1
ATOM 1396 O O . LYS A 1 181 ? 5.534 3.538 -11.048 1.00 97.88 181 LYS A O 1
ATOM 1401 N N . ALA A 1 182 ? 4.312 1.877 -10.117 1.00 97.81 182 ALA A N 1
ATOM 1402 C CA . ALA A 1 182 ? 5.389 1.330 -9.304 1.00 97.81 182 ALA A CA 1
ATOM 1403 C C . ALA A 1 182 ? 5.825 -0.044 -9.816 1.00 97.81 182 ALA A C 1
ATOM 1405 O O . ALA A 1 182 ? 5.005 -0.956 -9.929 1.00 97.81 182 ALA A O 1
ATOM 1406 N N . ALA A 1 183 ? 7.128 -0.202 -10.038 1.00 97.81 183 ALA A N 1
ATOM 1407 C CA . ALA A 1 183 ? 7.748 -1.510 -10.203 1.00 97.81 183 ALA A CA 1
ATOM 1408 C C . ALA A 1 183 ? 8.099 -2.108 -8.836 1.00 97.81 183 ALA A C 1
ATOM 1410 O O . ALA A 1 183 ? 8.222 -1.389 -7.843 1.00 97.81 183 ALA A O 1
ATOM 1411 N N . ASN A 1 184 ? 8.298 -3.429 -8.781 1.00 96.94 184 ASN A N 1
ATOM 1412 C CA . ASN A 1 184 ? 8.824 -4.112 -7.594 1.00 96.94 184 ASN A CA 1
ATOM 1413 C C . ASN A 1 184 ? 8.083 -3.773 -6.280 1.00 96.94 184 ASN A C 1
ATOM 1415 O O . ASN A 1 184 ? 8.690 -3.704 -5.213 1.00 96.94 184 ASN A O 1
ATOM 1419 N N . MET A 1 185 ? 6.769 -3.542 -6.342 1.00 98.06 185 MET A N 1
ATOM 1420 C CA . MET A 1 185 ? 5.945 -3.302 -5.158 1.00 98.06 185 MET A CA 1
ATOM 1421 C C . MET A 1 185 ? 5.577 -4.644 -4.524 1.00 98.06 185 MET A C 1
ATOM 1423 O O . MET A 1 185 ? 4.826 -5.422 -5.113 1.00 98.06 185 MET A O 1
ATOM 1427 N N . TYR A 1 186 ? 6.084 -4.929 -3.324 1.00 97.50 186 TYR A N 1
ATOM 1428 C CA . TYR A 1 186 ? 5.845 -6.224 -2.685 1.00 97.50 186 TYR A CA 1
ATOM 1429 C C . TYR A 1 186 ? 4.517 -6.273 -1.928 1.00 97.50 186 TYR A C 1
ATOM 1431 O O . TYR A 1 186 ? 4.083 -5.309 -1.305 1.00 97.50 186 TYR A O 1
ATOM 1439 N N . LYS A 1 187 ? 3.846 -7.413 -1.957 1.00 97.81 187 LYS A N 1
ATOM 1440 C CA . LYS A 1 187 ? 2.678 -7.718 -1.147 1.00 97.81 187 LYS A CA 1
ATOM 1441 C C . LYS A 1 187 ? 3.119 -7.898 0.305 1.00 97.81 187 LYS A C 1
ATOM 1443 O O . LYS A 1 187 ? 4.071 -8.618 0.588 1.00 97.81 187 LYS A O 1
ATOM 1448 N N . MET A 1 188 ? 2.389 -7.278 1.222 1.00 95.56 188 MET A N 1
ATOM 1449 C CA . MET A 1 188 ? 2.570 -7.467 2.655 1.00 95.56 188 MET A CA 1
ATOM 1450 C C . MET A 1 188 ? 1.876 -8.748 3.120 1.00 95.56 188 MET A C 1
ATOM 1452 O O . MET A 1 188 ? 0.686 -8.959 2.847 1.00 95.56 188 MET A O 1
ATOM 1456 N N . ASN A 1 189 ? 2.601 -9.557 3.878 1.00 89.75 189 ASN A N 1
ATOM 1457 C CA . ASN A 1 189 ? 2.094 -10.671 4.666 1.00 89.75 189 ASN A CA 1
ATOM 1458 C C . ASN A 1 189 ? 1.856 -10.226 6.124 1.00 89.75 189 ASN A C 1
ATOM 1460 O O . ASN A 1 189 ? 2.116 -9.076 6.483 1.00 89.75 189 ASN A O 1
ATOM 1464 N N . THR A 1 190 ? 1.281 -11.113 6.934 1.00 67.56 190 THR A N 1
ATOM 1465 C CA . THR A 1 190 ? 1.194 -10.967 8.402 1.00 67.56 190 THR A CA 1
ATOM 1466 C C . THR A 1 190 ? 2.133 -11.944 9.056 1.00 67.56 190 THR A C 1
ATOM 1468 O O . THR A 1 190 ? 2.180 -13.070 8.512 1.00 67.56 190 THR A O 1
#

pLDDT: mean 85.68, std 16.2, range [37.12, 98.75]

Foldseek 3Di:
DPDPVLLPDDPLVNLVVVLCCLQVCQQAVNADQPQQFDPDPSNQSVLQLQAQPWAAKDKDWDFDDVVGDIDIDMDTLCGDDNVVRHSFGFDAQADFLVLQQQAPPWTAPNVLSAIEDPDPHTDDVDDDDPDDDDPPPDDPPDDPRCDPVNVVSSLVSSSNVNSCQLNQNAHGSVDPGGRGHGGSRHRHDD

Organism: NCBI:txid51022

InterPro domains:
  IPR014044 CAP domain [PF00188] (13-76)
  IPR035940 CAP superfamily [G3DSA:3.40.33.10] (1-120)
  IPR035940 CAP superfamily [G3DSA:3.40.33.10] (135-189)
  IPR035940 CAP superfamily [SSF55797] (15-91)
  IPR035940 CAP superfamily [SSF55797] (121-188)

Radius of gyration: 17.4 Å; chains: 1; bounding box: 47×40×44 Å